Protein AF-W2TKM4-F1 (afdb_monomer_lite)

Structure (mmCIF, N/CA/C/O backbone):
data_AF-W2TKM4-F1
#
_entry.id   AF-W2TKM4-F1
#
loop_
_atom_site.group_PDB
_atom_site.id
_atom_site.type_symbol
_atom_site.label_atom_id
_atom_site.label_alt_id
_atom_site.label_comp_id
_atom_site.label_asym_id
_atom_site.label_entity_id
_atom_site.label_seq_id
_atom_site.pdbx_PDB_ins_code
_atom_site.Cartn_x
_atom_site.Cartn_y
_atom_site.Cartn_z
_atom_site.occupancy
_atom_site.B_iso_or_equiv
_atom_site.auth_seq_id
_atom_site.auth_comp_id
_atom_site.auth_asym_id
_atom_site.auth_atom_id
_atom_site.pdbx_PDB_model_num
ATOM 1 N N . PRO A 1 1 ? -8.536 -45.603 -28.716 1.00 41.88 1 PRO A N 1
ATOM 2 C CA . PRO A 1 1 ? -7.461 -44.827 -28.052 1.00 41.88 1 PRO A CA 1
ATOM 3 C C . PRO A 1 1 ? -7.534 -43.359 -28.506 1.00 41.88 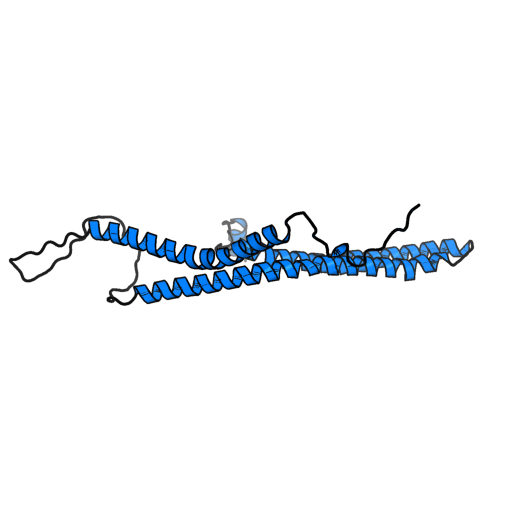1 PRO A C 1
ATOM 5 O O . PRO A 1 1 ? -6.899 -42.979 -29.474 1.00 41.88 1 PRO A O 1
ATOM 8 N N . GLY A 1 2 ? -8.511 -42.582 -28.057 1.00 46.91 2 GLY A N 1
ATOM 9 C CA . GLY A 1 2 ? -8.584 -41.967 -26.733 1.00 46.91 2 GLY A CA 1
ATOM 10 C C . GLY A 1 2 ? -9.014 -40.522 -26.996 1.00 46.91 2 GLY A C 1
ATOM 11 O O . GLY A 1 2 ? -8.168 -39.668 -27.221 1.00 46.91 2 GLY A O 1
ATOM 12 N N . GLN A 1 3 ? -10.324 -40.296 -27.135 1.00 43.94 3 GLN A N 1
ATOM 13 C CA . GLN A 1 3 ? -10.891 -38.961 -27.339 1.00 43.94 3 GLN A CA 1
ATOM 14 C C . GLN A 1 3 ? -10.728 -38.171 -26.040 1.00 43.94 3 GLN A C 1
ATOM 16 O O . GLN A 1 3 ? -11.341 -38.515 -25.031 1.00 43.94 3 GLN A O 1
ATOM 21 N N . TYR A 1 4 ? -9.898 -37.132 -26.063 1.00 55.88 4 TYR A N 1
ATOM 22 C CA . TYR A 1 4 ? -9.921 -36.105 -25.030 1.00 55.88 4 TYR A CA 1
ATOM 23 C C . TYR A 1 4 ? -11.183 -35.275 -25.259 1.00 55.88 4 TYR A C 1
ATOM 25 O O . TYR A 1 4 ? -11.330 -34.633 -26.296 1.00 55.88 4 TYR A O 1
ATOM 33 N N . VAL A 1 5 ? -12.128 -35.369 -24.329 1.00 55.84 5 VAL A N 1
ATOM 34 C CA . VAL A 1 5 ? -13.295 -34.490 -24.284 1.00 55.84 5 VAL A CA 1
ATOM 35 C C . VAL A 1 5 ? -12.850 -33.242 -23.532 1.00 55.84 5 VAL A C 1
ATOM 37 O O . VAL A 1 5 ? -12.622 -33.308 -22.325 1.00 55.84 5 VAL A O 1
ATOM 40 N N . GLU A 1 6 ? -12.678 -32.128 -24.241 1.00 57.06 6 GLU A N 1
ATOM 41 C CA . GLU A 1 6 ? -12.582 -30.809 -23.614 1.00 57.06 6 GLU A CA 1
ATOM 42 C C . GLU A 1 6 ? -13.895 -30.557 -22.861 1.00 57.06 6 GLU A C 1
ATOM 44 O O . GLU A 1 6 ? -14.970 -30.485 -23.453 1.00 57.06 6 GLU A O 1
ATOM 49 N N . GLN A 1 7 ? -13.830 -30.529 -21.530 1.00 57.31 7 GLN A N 1
ATOM 50 C CA . GLN A 1 7 ? -14.944 -30.085 -20.700 1.00 57.31 7 GLN A CA 1
ATOM 51 C C . GLN A 1 7 ? -14.815 -28.571 -20.512 1.00 57.31 7 GLN A C 1
ATOM 53 O O . GLN A 1 7 ? -14.017 -28.121 -19.688 1.00 57.31 7 GLN A O 1
ATOM 58 N N . ASP A 1 8 ? -15.642 -27.805 -21.227 1.00 56.31 8 ASP A N 1
ATOM 59 C CA . ASP A 1 8 ? -15.682 -26.327 -21.261 1.00 56.31 8 ASP A CA 1
ATOM 60 C C . ASP A 1 8 ? -15.929 -25.630 -19.898 1.00 56.31 8 ASP A C 1
ATOM 62 O O . ASP A 1 8 ? -16.017 -24.407 -19.823 1.00 56.31 8 ASP A O 1
ATOM 66 N N . ALA A 1 9 ? -16.036 -26.377 -18.794 1.00 55.44 9 ALA A N 1
ATOM 67 C CA . ALA A 1 9 ? -16.387 -25.857 -17.470 1.00 55.44 9 ALA A CA 1
ATOM 68 C C . ALA A 1 9 ? -15.513 -26.385 -16.312 1.00 55.44 9 ALA A C 1
ATOM 70 O O . ALA A 1 9 ? -15.878 -26.230 -15.146 1.00 55.44 9 ALA A O 1
ATOM 71 N N . CYS A 1 10 ? -14.350 -26.987 -16.589 1.00 49.50 10 CYS A N 1
ATOM 72 C CA . CYS A 1 10 ? -13.494 -27.564 -15.539 1.00 49.50 10 CYS A CA 1
ATOM 73 C C . CYS A 1 10 ? -12.905 -26.517 -14.560 1.00 49.50 10 CYS A C 1
ATOM 75 O O . CYS A 1 10 ? -12.523 -26.861 -13.444 1.00 49.50 10 CYS A O 1
ATOM 77 N N . TYR A 1 11 ? -12.852 -25.230 -14.928 1.00 54.84 11 TYR A N 1
ATOM 78 C CA . TYR A 1 11 ? -12.372 -24.160 -14.036 1.00 54.84 11 TYR A CA 1
ATOM 79 C C . TYR A 1 11 ? -13.435 -23.663 -13.039 1.00 54.84 11 TYR A C 1
ATOM 81 O O . TYR A 1 11 ? -13.106 -22.945 -12.093 1.00 54.84 11 TYR A O 1
ATOM 89 N N . LEU A 1 12 ? -14.705 -24.041 -13.236 1.00 56.12 12 LEU A N 1
ATOM 90 C CA . LEU A 1 12 ? -15.825 -23.692 -12.354 1.00 56.12 12 LEU A CA 1
ATOM 91 C C . LEU A 1 12 ? -16.234 -24.852 -11.431 1.00 56.12 12 LEU A C 1
ATOM 93 O O . LEU A 1 12 ? -17.005 -24.660 -10.490 1.00 56.12 12 LEU A O 1
ATOM 97 N N . SER A 1 13 ? -15.727 -26.061 -11.682 1.00 61.41 13 SER A N 1
ATOM 98 C CA . SER A 1 13 ? -16.020 -27.249 -10.887 1.00 61.41 13 SER A CA 1
ATOM 99 C C . SER A 1 13 ? -15.096 -27.319 -9.674 1.00 61.41 13 SER A C 1
ATOM 101 O O . SER A 1 13 ? -14.049 -27.948 -9.725 1.00 61.41 13 SER A O 1
ATOM 103 N N . GLN A 1 14 ? -15.507 -26.659 -8.593 1.00 62.72 14 GLN A N 1
ATOM 104 C CA . GLN A 1 14 ? -15.127 -26.952 -7.209 1.00 62.72 14 GLN A CA 1
ATOM 105 C C . GLN A 1 14 ? -13.617 -27.118 -6.917 1.00 62.72 14 GLN A C 1
ATOM 107 O O . GLN A 1 14 ? -13.026 -28.173 -7.130 1.00 62.72 14 GLN A O 1
ATOM 112 N N . TRP A 1 15 ? -13.008 -26.096 -6.305 1.00 74.06 15 TRP A N 1
ATOM 113 C CA . TRP A 1 15 ? -11.560 -26.036 -6.035 1.00 74.06 15 TRP A CA 1
ATOM 114 C C . TRP A 1 15 ? -11.072 -27.102 -5.040 1.00 74.06 15 TRP A C 1
ATOM 116 O O . TRP A 1 15 ? -9.918 -27.520 -5.088 1.00 74.06 15 TRP A O 1
ATOM 126 N N . TYR A 1 16 ? -11.941 -27.540 -4.125 1.00 83.31 16 TYR A N 1
ATOM 127 C CA . TYR A 1 16 ? -11.671 -28.617 -3.170 1.00 83.31 16 TYR A CA 1
ATOM 128 C C . TYR A 1 16 ? -12.971 -29.343 -2.771 1.00 83.31 16 TYR A C 1
ATOM 130 O O . TYR A 1 16 ? -14.062 -28.751 -2.803 1.00 83.31 16 TYR A O 1
ATOM 138 N N . PRO A 1 17 ? -12.904 -30.633 -2.378 1.00 82.56 17 PRO A N 1
ATOM 139 C CA . PRO A 1 17 ? -14.092 -31.391 -1.989 1.00 82.56 17 PRO A CA 1
ATOM 140 C C . PRO A 1 17 ? -14.788 -30.738 -0.783 1.00 82.56 17 PRO A C 1
ATOM 142 O O . PRO A 1 17 ? -14.158 -30.460 0.232 1.00 82.56 17 PRO A O 1
ATOM 145 N N . GLY A 1 18 ? -16.095 -30.480 -0.895 1.00 82.69 18 GLY A N 1
ATOM 146 C CA . GLY A 1 18 ? -16.895 -29.831 0.156 1.00 82.69 18 GLY A CA 1
ATOM 147 C C . GLY A 1 18 ? -16.893 -28.289 0.192 1.00 82.69 18 GLY A C 1
ATOM 148 O O . GLY A 1 18 ? -17.431 -27.731 1.146 1.00 82.69 18 GLY A O 1
ATOM 149 N N . GLN A 1 19 ? -16.351 -27.595 -0.822 1.00 86.06 19 GLN A N 1
ATOM 150 C CA . GLN A 1 19 ? -16.297 -26.123 -0.928 1.00 86.06 19 GLN A CA 1
ATOM 151 C C . GLN A 1 19 ? -17.564 -25.388 -0.472 1.00 86.06 19 GLN A C 1
ATOM 153 O O . GLN A 1 19 ? -17.476 -24.518 0.388 1.00 86.06 19 GLN A O 1
ATOM 158 N N . SER A 1 20 ? -18.739 -25.751 -0.996 1.00 84.56 20 SER A N 1
ATOM 159 C CA . SER A 1 20 ? -19.988 -25.042 -0.674 1.00 84.56 20 SER A CA 1
ATOM 160 C C . SER A 1 20 ? -20.323 -25.067 0.826 1.00 84.56 20 SER A C 1
ATOM 162 O O . SER A 1 20 ? -20.816 -24.079 1.369 1.00 84.56 20 SER A O 1
ATOM 164 N N . THR A 1 21 ? -20.004 -26.160 1.528 1.00 88.81 21 THR A N 1
ATOM 165 C CA . THR A 1 21 ? -20.237 -26.274 2.975 1.00 88.81 21 THR A CA 1
ATOM 166 C C . THR A 1 21 ? -19.284 -25.384 3.768 1.00 88.81 21 THR A C 1
ATOM 168 O O . THR A 1 21 ? -19.715 -24.680 4.677 1.00 88.81 21 THR A O 1
ATOM 171 N N . VAL A 1 22 ? -17.995 -25.388 3.423 1.00 89.94 22 VAL A N 1
ATOM 172 C CA . VAL A 1 22 ? -16.973 -24.598 4.129 1.00 89.94 22 VAL A CA 1
ATOM 173 C C . VAL A 1 22 ? -17.139 -23.100 3.860 1.00 89.94 22 VAL A C 1
ATOM 175 O O . VAL A 1 22 ? -17.059 -22.306 4.795 1.00 89.94 22 VAL A O 1
ATOM 178 N N . GLU A 1 23 ? -17.436 -22.713 2.618 1.00 90.12 23 GLU A N 1
ATOM 179 C CA . GLU A 1 23 ? -17.735 -21.327 2.237 1.00 90.12 23 GLU A CA 1
ATOM 180 C C . GLU A 1 23 ? -18.959 -20.796 2.995 1.00 90.12 23 GLU A C 1
ATOM 182 O O . GLU A 1 23 ? -18.896 -19.729 3.606 1.00 90.12 23 GLU A O 1
ATOM 187 N N . GLY A 1 24 ? -20.038 -21.586 3.057 1.00 91.25 24 GLY A N 1
ATOM 188 C CA . GLY A 1 24 ? -21.231 -21.238 3.826 1.00 91.25 24 GLY A CA 1
ATOM 189 C C . GLY A 1 24 ? -20.943 -21.037 5.318 1.00 91.25 24 GLY A C 1
ATOM 190 O O . GLY A 1 24 ? -21.382 -20.045 5.900 1.00 91.25 24 GLY A O 1
ATOM 191 N N . ILE A 1 25 ? -20.160 -21.930 5.938 1.00 94.19 25 ILE A N 1
ATOM 192 C CA . ILE A 1 25 ? -19.760 -21.798 7.350 1.00 94.19 25 ILE A CA 1
ATOM 193 C C . ILE A 1 25 ? -18.938 -20.518 7.571 1.00 94.19 25 ILE A C 1
ATOM 195 O O . ILE A 1 25 ? -19.210 -19.787 8.525 1.00 94.19 25 ILE A O 1
ATOM 199 N N . LEU A 1 26 ? -17.968 -20.212 6.699 1.00 91.62 26 LEU A N 1
ATOM 200 C CA . LEU A 1 26 ? -17.146 -19.001 6.817 1.00 91.62 26 LEU A CA 1
ATOM 201 C C . LEU A 1 26 ? -17.988 -17.722 6.740 1.00 91.62 26 LEU A C 1
ATOM 203 O O . LEU A 1 26 ? -17.784 -16.812 7.543 1.00 91.62 26 LEU A O 1
ATOM 207 N N . VAL A 1 27 ? -18.942 -17.655 5.806 1.00 92.12 27 VAL A N 1
ATOM 208 C CA . VAL A 1 27 ? -19.830 -16.492 5.651 1.00 92.12 27 VAL A CA 1
ATOM 209 C C . VAL A 1 27 ? -20.708 -16.311 6.888 1.00 92.12 27 VAL A C 1
ATOM 211 O O . VAL A 1 27 ? -20.830 -15.195 7.391 1.00 92.12 27 VAL A O 1
ATOM 214 N N . VAL A 1 28 ? -21.270 -17.394 7.432 1.00 94.06 28 VAL A N 1
ATOM 215 C CA . VAL A 1 28 ? -22.079 -17.332 8.660 1.00 94.06 28 VAL A CA 1
ATOM 216 C C . VAL A 1 28 ? -21.250 -16.812 9.835 1.00 94.06 28 VAL A C 1
ATOM 218 O O . VAL A 1 28 ? -21.700 -15.920 10.552 1.00 94.06 28 VAL A O 1
ATOM 221 N N . ILE A 1 29 ? -20.022 -17.310 10.009 1.00 93.88 29 ILE A N 1
ATOM 222 C CA . ILE A 1 29 ? -19.109 -16.821 11.051 1.00 93.88 29 ILE A CA 1
ATOM 223 C C . ILE A 1 29 ? -18.806 -15.331 10.844 1.00 93.88 29 ILE A C 1
ATOM 225 O O . ILE A 1 29 ? -18.906 -14.557 11.793 1.00 93.88 29 ILE A O 1
ATOM 229 N N . ALA A 1 30 ? -18.497 -14.909 9.614 1.00 89.69 30 ALA A N 1
ATOM 230 C CA . ALA A 1 30 ? -18.203 -13.511 9.300 1.00 89.69 30 ALA A CA 1
ATOM 231 C C . ALA A 1 30 ? -19.379 -12.577 9.637 1.00 89.69 30 ALA A C 1
ATOM 233 O O . ALA A 1 30 ? -19.175 -11.526 10.246 1.00 89.69 30 ALA A O 1
ATOM 234 N N . VAL A 1 31 ? -20.613 -12.981 9.317 1.00 90.00 31 VAL A N 1
ATOM 235 C CA . VAL A 1 31 ? -21.825 -12.212 9.643 1.00 90.00 31 VAL A CA 1
ATOM 236 C C . VAL A 1 31 ? -22.064 -12.150 11.152 1.00 90.00 31 VAL A C 1
ATOM 238 O O . VAL A 1 31 ? -22.459 -11.102 11.652 1.00 90.00 31 VAL A O 1
ATOM 241 N N . ILE A 1 32 ? -21.787 -13.227 11.894 1.00 91.56 32 ILE A N 1
ATOM 242 C CA . ILE A 1 32 ? -21.916 -13.265 13.361 1.00 91.56 32 ILE A CA 1
ATOM 243 C C . ILE A 1 32 ? -20.845 -12.401 14.056 1.00 91.56 32 ILE A C 1
ATOM 245 O O . ILE A 1 32 ? -21.112 -11.819 15.108 1.00 91.56 32 ILE A O 1
ATOM 249 N N . CYS A 1 33 ? -19.652 -12.250 13.476 1.00 86.44 33 CYS A N 1
ATOM 250 C CA . CYS A 1 33 ? -18.590 -11.412 14.042 1.00 86.44 33 CYS A CA 1
ATOM 251 C C . CYS A 1 33 ? -18.958 -9.917 14.112 1.00 86.44 33 CYS A C 1
ATOM 253 O O . CYS A 1 33 ? -18.539 -9.235 15.048 1.00 86.44 33 CYS A O 1
ATOM 255 N N . VAL A 1 34 ? -19.768 -9.407 13.174 1.00 87.19 34 VAL A N 1
ATOM 256 C CA . VAL A 1 34 ? -20.196 -7.993 13.133 1.00 87.19 34 VAL A CA 1
ATOM 257 C C . VAL A 1 34 ? -20.977 -7.573 14.394 1.00 87.19 34 VAL A C 1
ATOM 259 O O . VAL A 1 34 ? -20.552 -6.631 15.068 1.00 87.19 34 VAL A O 1
ATOM 262 N N . PRO A 1 35 ? -22.073 -8.252 14.791 1.00 84.94 35 PRO A N 1
ATOM 263 C CA . PRO A 1 35 ? -22.788 -7.917 16.018 1.00 84.94 35 PRO A CA 1
ATOM 264 C C . PRO A 1 35 ? -21.958 -8.184 17.281 1.00 84.94 35 PRO A C 1
ATOM 266 O O . PRO A 1 35 ? -22.077 -7.430 18.244 1.00 84.94 35 PRO A O 1
ATOM 269 N N . ILE A 1 36 ? -21.076 -9.191 17.298 1.00 86.06 36 ILE A N 1
ATOM 270 C CA . ILE A 1 36 ? -20.188 -9.432 18.452 1.00 86.06 36 ILE A CA 1
ATOM 271 C C . ILE A 1 36 ? -19.244 -8.238 18.675 1.00 86.06 36 ILE A C 1
ATOM 273 O O . ILE A 1 36 ? -19.070 -7.796 19.813 1.00 86.06 36 ILE A O 1
ATOM 277 N N . MET A 1 37 ? -18.674 -7.675 17.605 1.00 82.50 37 MET A N 1
ATOM 278 C CA . MET A 1 37 ? -17.819 -6.486 17.682 1.00 82.50 37 MET A CA 1
ATOM 279 C C . MET A 1 37 ? -18.596 -5.232 18.113 1.00 82.50 37 MET A C 1
ATOM 281 O O . MET A 1 37 ? -18.079 -4.432 18.898 1.00 82.50 37 MET A O 1
ATOM 285 N N . LEU A 1 38 ? -19.843 -5.084 17.657 1.00 81.56 38 LEU A N 1
ATOM 286 C CA . LEU A 1 38 ? -20.724 -3.979 18.041 1.00 81.56 38 LEU A CA 1
ATOM 287 C C . LEU A 1 38 ? -21.067 -4.018 19.540 1.00 81.56 38 LEU A C 1
ATOM 289 O O . LEU A 1 38 ? -20.974 -3.006 20.228 1.00 81.56 38 LEU A O 1
ATOM 293 N N . PHE A 1 39 ? -21.437 -5.191 20.064 1.00 76.06 39 PHE A N 1
ATOM 294 C CA . PHE A 1 39 ? -21.932 -5.330 21.436 1.00 76.06 39 PHE A CA 1
ATOM 295 C C . PHE A 1 39 ? -20.846 -5.615 22.488 1.00 76.06 39 PHE A C 1
ATOM 297 O O . PHE A 1 39 ? -21.097 -5.436 23.679 1.00 76.06 39 PHE A O 1
ATOM 304 N N . GLY A 1 40 ? -19.632 -6.013 22.095 1.00 75.75 40 GLY A N 1
ATOM 305 C CA . GLY A 1 40 ? -18.581 -6.429 23.032 1.00 75.75 40 GLY A CA 1
ATOM 306 C C . GLY A 1 40 ? -18.191 -5.365 24.070 1.00 75.75 40 GLY A C 1
ATOM 307 O O . GLY A 1 40 ? -18.267 -5.606 25.276 1.00 75.75 40 GLY A O 1
ATOM 308 N N . LYS A 1 41 ? -17.811 -4.163 23.620 1.00 70.94 41 LYS A N 1
ATOM 309 C CA . LYS A 1 41 ? -17.447 -3.039 24.504 1.00 70.94 41 LYS A CA 1
ATOM 310 C C . LYS A 1 41 ? -18.627 -2.447 25.297 1.00 70.94 41 LYS A C 1
ATOM 312 O O . LYS A 1 41 ? -18.460 -2.274 26.506 1.00 70.94 41 LYS A O 1
ATOM 317 N N . PRO A 1 42 ? -19.811 -2.173 24.710 1.00 70.06 42 PRO A N 1
ATOM 318 C CA . PRO A 1 42 ? -20.932 -1.616 25.471 1.00 70.06 42 PRO A CA 1
ATOM 319 C C . PRO A 1 42 ? -21.453 -2.587 26.542 1.00 70.06 42 PRO A C 1
ATOM 321 O O . PRO A 1 42 ? -21.780 -2.154 27.646 1.00 70.06 42 PRO A O 1
ATOM 324 N N . ILE A 1 43 ? -21.447 -3.904 26.289 1.00 70.25 43 ILE A N 1
ATOM 325 C CA . ILE A 1 43 ? -21.804 -4.904 27.311 1.00 70.25 43 I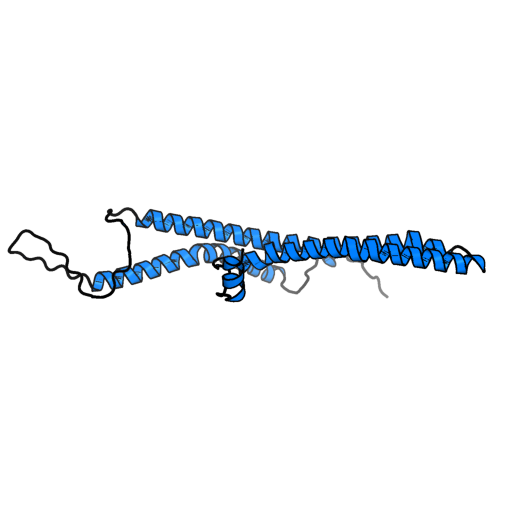LE A CA 1
ATOM 326 C C . ILE A 1 43 ? -20.749 -4.960 28.421 1.00 70.25 43 ILE A C 1
ATOM 328 O O . ILE A 1 43 ? -21.114 -4.987 29.600 1.00 70.25 43 ILE A O 1
ATOM 332 N N . HIS A 1 44 ? -19.455 -4.935 28.078 1.00 72.12 44 HIS A N 1
ATOM 333 C CA . HIS A 1 44 ? -18.382 -4.904 29.076 1.00 72.12 44 HIS A CA 1
ATOM 334 C C . HIS A 1 44 ? -18.505 -3.678 29.994 1.00 72.12 44 HIS A C 1
ATOM 336 O O . HIS A 1 44 ? -18.445 -3.811 31.216 1.00 72.12 44 HIS A O 1
ATOM 342 N N . PHE A 1 45 ? -18.769 -2.500 29.423 1.00 70.12 45 PHE A N 1
ATOM 343 C CA . PHE A 1 45 ? -18.981 -1.266 30.176 1.00 70.12 45 PHE A CA 1
ATOM 344 C C . PHE A 1 45 ? -20.206 -1.345 31.101 1.00 70.12 45 PHE A C 1
ATOM 346 O O . PHE A 1 45 ? -20.101 -1.000 32.278 1.00 70.12 45 PHE A O 1
ATOM 353 N N . ILE A 1 46 ? -21.340 -1.887 30.633 1.00 71.12 46 ILE A N 1
ATOM 354 C CA . ILE A 1 46 ? -22.521 -2.117 31.485 1.00 71.12 46 ILE A CA 1
ATOM 355 C C . ILE A 1 46 ? -22.196 -3.079 32.637 1.00 71.12 46 ILE A C 1
ATOM 357 O O . ILE A 1 46 ? -22.614 -2.846 33.774 1.00 71.12 46 ILE A O 1
ATOM 361 N N . MET A 1 47 ? -21.472 -4.172 32.378 1.00 71.19 47 MET A N 1
ATOM 362 C CA . MET A 1 47 ? -21.106 -5.142 33.418 1.00 71.19 47 MET A CA 1
ATOM 363 C C . MET A 1 47 ? -20.165 -4.529 34.457 1.00 71.19 47 MET A C 1
ATOM 365 O O . MET A 1 47 ? -20.342 -4.757 35.657 1.00 71.19 47 MET A O 1
ATOM 369 N N . GLU A 1 48 ? -19.209 -3.710 34.021 1.00 75.44 48 GLU A N 1
ATOM 370 C CA . GLU A 1 48 ? -18.283 -3.016 34.909 1.00 75.44 48 GLU A CA 1
ATOM 371 C C . GLU A 1 48 ? -18.991 -1.932 35.734 1.00 75.44 48 GLU A C 1
ATOM 373 O O . GLU A 1 48 ? -18.794 -1.861 36.948 1.00 75.44 48 GLU A O 1
ATOM 378 N N . GLN A 1 49 ? -19.899 -1.158 35.128 1.00 68.75 49 GLN A N 1
ATOM 379 C CA . GLN A 1 49 ? -20.738 -0.199 35.850 1.00 68.75 49 GLN A CA 1
ATOM 380 C C . GLN A 1 49 ? -21.651 -0.888 36.866 1.00 68.75 49 GLN A C 1
ATOM 382 O O . GLN A 1 49 ? -21.768 -0.423 37.999 1.00 68.75 49 GLN A O 1
ATOM 387 N N . LYS A 1 50 ? -22.262 -2.025 36.510 1.00 70.62 50 LYS A N 1
ATOM 388 C CA . LYS A 1 50 ? -23.063 -2.824 37.449 1.00 70.62 50 LYS A CA 1
ATOM 389 C C . LYS A 1 50 ? -22.210 -3.341 38.606 1.00 70.62 50 LYS A C 1
ATOM 391 O O . LYS A 1 50 ? -22.667 -3.310 39.746 1.00 70.62 50 LYS A O 1
ATOM 396 N N . LYS A 1 51 ? -20.965 -3.759 38.351 1.00 72.50 51 LYS A N 1
ATOM 397 C CA . LYS A 1 51 ? -20.025 -4.207 39.391 1.00 72.50 51 LYS A CA 1
ATOM 398 C C . LYS A 1 51 ? -19.589 -3.055 40.306 1.00 72.50 51 LYS A C 1
ATOM 400 O O . LYS A 1 51 ? -19.620 -3.222 41.523 1.00 72.50 51 LYS A O 1
ATOM 405 N N . LYS A 1 52 ? -19.277 -1.877 39.748 1.00 68.56 52 LYS A N 1
ATOM 406 C CA . LYS A 1 52 ? -18.946 -0.653 40.504 1.00 68.56 52 LYS A CA 1
ATOM 407 C C . LYS A 1 52 ? -20.132 -0.156 41.336 1.00 68.56 52 LYS A C 1
ATOM 409 O O . LYS A 1 52 ? -19.967 0.099 42.522 1.00 68.56 52 LYS A O 1
ATOM 414 N N . ARG A 1 53 ? -21.348 -0.132 40.776 1.00 65.62 53 ARG A N 1
ATOM 415 C CA . ARG A 1 53 ? -22.585 0.212 41.505 1.00 65.62 53 ARG A CA 1
ATOM 416 C C . ARG A 1 53 ? -22.879 -0.765 42.645 1.00 65.62 53 ARG A C 1
ATOM 418 O O . ARG A 1 53 ? -23.255 -0.330 43.727 1.00 65.62 53 ARG A O 1
ATOM 425 N N . LYS A 1 54 ? -22.668 -2.071 42.441 1.00 64.75 54 LYS A N 1
ATOM 426 C CA . LYS A 1 54 ? -22.868 -3.087 43.491 1.00 64.75 54 LYS A CA 1
ATOM 427 C C . LYS A 1 54 ? -21.829 -2.973 44.616 1.00 64.75 54 LYS A C 1
ATOM 429 O O . LYS A 1 54 ? -22.171 -3.195 45.771 1.00 64.75 54 LYS A O 1
ATOM 434 N N . ALA A 1 55 ? -20.594 -2.581 44.294 1.00 63.81 55 ALA A N 1
ATOM 435 C CA . ALA A 1 55 ? -19.555 -2.283 45.282 1.00 63.81 55 ALA A CA 1
ATOM 436 C C . ALA A 1 55 ? -19.815 -0.960 46.034 1.00 63.81 55 ALA A C 1
ATOM 438 O O . ALA A 1 55 ? -19.596 -0.886 47.239 1.00 63.81 55 ALA A O 1
ATOM 439 N N . MET A 1 56 ? -20.335 0.068 45.356 1.00 58.47 56 MET A N 1
ATOM 440 C CA . MET A 1 56 ? -20.672 1.360 45.968 1.00 58.47 56 MET A CA 1
ATOM 441 C C . MET A 1 56 ? -21.917 1.267 46.866 1.00 58.47 56 MET A C 1
ATOM 443 O O . MET A 1 56 ? -21.921 1.812 47.965 1.00 58.47 56 MET A O 1
ATOM 447 N N . GLY A 1 57 ? -22.931 0.491 46.465 1.00 57.06 57 GLY A N 1
ATOM 448 C CA . GLY A 1 57 ? -24.125 0.224 47.278 1.00 57.06 57 GLY A CA 1
ATOM 449 C C . GLY A 1 57 ? -23.855 -0.584 48.554 1.00 57.06 57 GLY A C 1
ATOM 450 O O . GLY A 1 57 ? -24.651 -0.525 49.482 1.00 57.06 57 GLY A O 1
ATOM 451 N N . SER A 1 58 ? -22.724 -1.293 48.639 1.00 53.69 58 SER A N 1
ATOM 452 C CA . SER A 1 58 ? -22.315 -2.005 49.859 1.00 53.69 58 SER A CA 1
ATOM 453 C C . SER A 1 58 ? -21.650 -1.100 50.908 1.00 53.69 58 SER A C 1
ATOM 455 O O . SER A 1 58 ? -21.544 -1.517 52.057 1.00 53.69 58 SER A O 1
ATOM 457 N N . ASN A 1 59 ? -21.204 0.109 50.539 1.00 47.91 59 ASN A N 1
ATOM 458 C CA . ASN A 1 59 ? -20.548 1.073 51.443 1.00 47.91 59 ASN A CA 1
ATOM 459 C C . ASN A 1 59 ? -21.459 2.252 51.840 1.00 47.91 59 ASN A C 1
ATOM 461 O O . ASN A 1 59 ? -21.032 3.157 52.559 1.00 47.91 59 ASN A O 1
ATOM 465 N N . MET A 1 60 ? -22.711 2.249 51.371 1.00 50.47 60 MET A N 1
ATOM 466 C CA . MET A 1 60 ? -23.724 3.246 51.708 1.00 50.47 60 MET A CA 1
ATOM 467 C C . MET A 1 60 ? -24.623 2.680 52.813 1.00 50.47 60 MET A C 1
ATOM 469 O O . MET A 1 60 ? -25.548 1.918 52.535 1.00 50.47 60 MET A O 1
ATOM 473 N N . SER A 1 61 ? -24.352 3.017 54.075 1.00 47.22 61 SER A N 1
ATOM 474 C CA . SER A 1 61 ? -25.267 2.717 55.179 1.00 47.22 61 SER A CA 1
ATOM 475 C C . SER A 1 61 ? -26.112 3.955 55.482 1.00 47.22 61 SER A C 1
ATOM 477 O O . SER A 1 61 ? -25.618 4.981 55.940 1.00 47.22 61 SER A O 1
ATOM 479 N N . VAL A 1 62 ? -27.415 3.875 55.208 1.00 46.88 62 VAL A N 1
ATOM 480 C CA . VAL A 1 62 ? -28.366 4.928 55.588 1.00 46.88 62 VAL A CA 1
ATOM 481 C C . VAL A 1 62 ? -28.789 4.667 57.027 1.00 46.88 62 VAL A C 1
ATOM 483 O O . VAL A 1 62 ? -29.428 3.653 57.313 1.00 46.88 62 VAL A O 1
ATOM 486 N N . ARG A 1 63 ? -28.419 5.558 57.948 1.00 43.69 63 ARG A N 1
ATOM 487 C CA . ARG A 1 63 ? -28.843 5.476 59.347 1.00 43.69 63 ARG A CA 1
ATOM 488 C C . ARG A 1 63 ? -29.933 6.520 59.585 1.00 43.69 63 ARG A C 1
ATOM 490 O O . ARG A 1 63 ? -29.633 7.689 59.780 1.00 43.69 63 ARG A O 1
ATOM 497 N N . ALA A 1 64 ? -31.196 6.097 59.562 1.00 43.31 64 ALA A N 1
ATOM 498 C CA . ALA A 1 64 ? -32.320 6.972 59.891 1.00 43.31 64 ALA A CA 1
ATOM 499 C C . ALA A 1 64 ? -32.317 7.279 61.399 1.00 43.31 64 ALA A C 1
ATOM 501 O O . ALA A 1 64 ? -32.373 6.363 62.225 1.00 43.31 64 ALA A O 1
ATOM 502 N N . ASN A 1 65 ? -32.220 8.558 61.764 1.00 43.78 65 ASN A N 1
ATOM 503 C CA . ASN A 1 65 ? -32.354 9.009 63.143 1.00 43.78 65 ASN A CA 1
ATOM 504 C C . ASN A 1 65 ? -33.812 9.424 63.384 1.00 43.78 65 ASN A C 1
ATOM 506 O O . ASN A 1 65 ? -34.279 10.389 62.804 1.00 43.78 65 ASN A O 1
ATOM 510 N N . VAL A 1 66 ? -34.548 8.690 64.222 1.00 53.03 66 VAL A N 1
ATOM 511 C CA . VAL A 1 66 ? -36.003 8.886 64.425 1.00 53.03 66 VAL A CA 1
ATOM 512 C C . VAL A 1 66 ? -36.320 10.135 65.276 1.00 53.03 66 VAL A C 1
ATOM 514 O O . VAL A 1 66 ? -37.477 10.509 65.424 1.00 53.03 66 VAL A O 1
ATOM 517 N N . ALA A 1 67 ? -35.303 10.789 65.851 1.00 48.91 67 ALA A N 1
ATOM 518 C CA . ALA A 1 67 ? -35.468 11.909 66.782 1.00 48.91 67 ALA A CA 1
ATOM 519 C C . ALA A 1 67 ? -35.431 13.311 66.135 1.00 48.91 67 ALA A C 1
ATOM 521 O O . ALA A 1 67 ? -35.860 14.269 66.772 1.00 48.91 67 ALA A O 1
ATOM 522 N N . SER A 1 68 ? -34.953 13.430 64.893 1.00 50.41 68 SER A N 1
ATOM 523 C CA . SER A 1 68 ? -34.977 14.658 64.084 1.00 50.41 68 SER A CA 1
ATOM 524 C C . SER A 1 68 ? -35.320 14.274 62.651 1.00 50.41 68 SER A C 1
ATOM 526 O O . SER A 1 68 ? -34.799 13.280 62.158 1.00 50.41 68 SER A O 1
ATOM 528 N N . ASP A 1 69 ? -36.155 15.064 61.981 1.00 45.31 69 ASP A N 1
ATOM 529 C CA . ASP A 1 69 ? -36.587 14.862 60.586 1.00 45.31 69 ASP A CA 1
ATOM 530 C C . ASP A 1 69 ? -35.469 15.163 59.560 1.00 45.31 69 ASP A C 1
ATOM 532 O O . ASP A 1 69 ? -35.707 15.740 58.506 1.00 45.31 69 ASP A O 1
ATOM 536 N N . ASP A 1 70 ? -34.223 14.802 59.878 1.00 43.41 70 ASP A N 1
ATOM 537 C CA . ASP A 1 70 ? -33.048 15.011 59.036 1.00 43.41 70 ASP A CA 1
ATOM 538 C C . ASP A 1 70 ? -32.444 13.657 58.648 1.00 43.41 70 ASP A C 1
ATOM 540 O O . ASP A 1 70 ? -32.003 12.857 59.479 1.00 43.41 70 ASP A O 1
ATOM 544 N N . SER A 1 71 ? -32.439 13.392 57.342 1.00 43.34 71 SER A N 1
ATOM 545 C CA . SER A 1 71 ? -31.872 12.182 56.745 1.00 43.34 71 SER A CA 1
ATOM 546 C C . SER A 1 71 ? -30.412 12.432 56.357 1.00 43.34 71 SER A C 1
ATOM 548 O O . SER A 1 71 ? -30.152 13.058 55.333 1.00 43.34 71 SER A O 1
ATOM 550 N N . GLU A 1 72 ? -29.447 11.939 57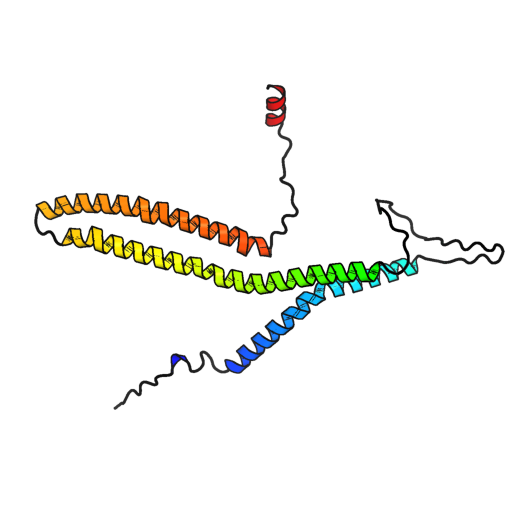.136 1.00 44.50 72 GLU A N 1
ATOM 551 C CA . GLU A 1 72 ? -28.018 12.067 56.810 1.00 44.50 72 GLU A CA 1
ATOM 552 C C . GLU A 1 72 ? -27.479 10.782 56.154 1.00 44.50 72 GLU A C 1
ATOM 554 O O . GLU A 1 72 ? -27.596 9.678 56.695 1.00 44.50 72 GLU A O 1
ATOM 559 N N . ILE A 1 73 ? -26.888 10.916 54.963 1.00 49.94 73 ILE A N 1
ATOM 560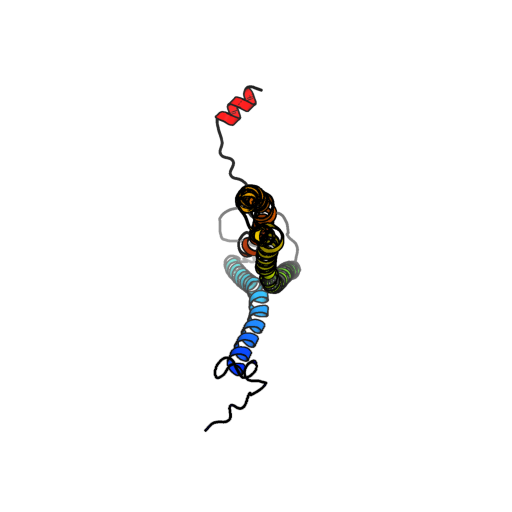 C CA . ILE A 1 73 ? -26.267 9.813 54.216 1.00 49.94 73 ILE A CA 1
ATOM 561 C C . ILE A 1 73 ? -24.766 9.812 54.521 1.00 49.94 73 ILE A C 1
ATOM 563 O O . ILE A 1 73 ? -24.050 10.722 54.110 1.00 49.94 73 ILE A O 1
ATOM 567 N N . ILE A 1 74 ? -24.275 8.775 55.205 1.00 47.66 74 ILE A N 1
ATOM 568 C CA . ILE A 1 74 ? -22.857 8.637 55.566 1.00 47.66 74 ILE A CA 1
ATOM 569 C C . ILE A 1 74 ? -22.216 7.568 54.667 1.00 47.66 74 ILE A C 1
ATOM 571 O O . ILE A 1 74 ? -22.595 6.397 54.706 1.00 47.66 74 ILE A O 1
ATOM 575 N N . ILE A 1 75 ? -21.233 7.963 53.852 1.00 47.41 75 ILE A N 1
ATOM 576 C CA . ILE A 1 75 ? -20.435 7.049 53.016 1.00 47.41 75 ILE A CA 1
ATOM 577 C C . ILE A 1 75 ? -19.202 6.630 53.817 1.00 47.41 75 ILE A C 1
ATOM 579 O O . ILE A 1 75 ? -18.315 7.444 54.072 1.00 47.41 75 ILE A O 1
ATOM 583 N N . ASN A 1 76 ? -19.134 5.361 54.218 1.00 46.44 76 ASN A 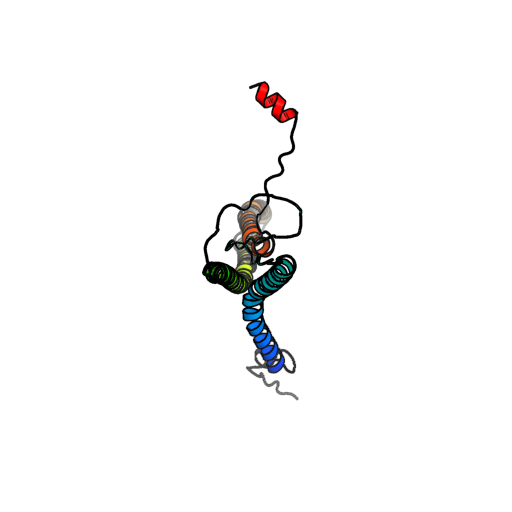N 1
ATOM 584 C CA . ASN A 1 76 ? -18.050 4.872 55.064 1.00 46.44 76 ASN A CA 1
ATOM 585 C C . ASN A 1 76 ? -16.949 4.234 54.200 1.00 46.44 76 ASN A C 1
ATOM 587 O O . ASN A 1 76 ? -17.047 3.074 53.808 1.00 46.44 76 ASN A O 1
ATOM 591 N N . GLY A 1 77 ? -15.898 4.996 53.887 1.00 38.28 77 GLY A N 1
ATOM 592 C CA . GLY A 1 77 ? -14.728 4.482 53.170 1.00 38.28 77 GLY A CA 1
ATOM 593 C C . GLY A 1 77 ? -13.813 5.590 52.657 1.00 38.28 77 GLY A C 1
ATOM 594 O O . GLY A 1 77 ? -14.037 6.140 51.584 1.00 38.28 77 GLY A O 1
ATOM 595 N N . GLY A 1 78 ? -12.778 5.930 53.425 1.00 40.09 78 GLY A N 1
ATOM 596 C CA . GLY A 1 78 ? -11.757 6.882 52.997 1.00 40.09 78 GLY A CA 1
ATOM 597 C C . GLY A 1 78 ? -10.874 6.312 51.885 1.00 40.09 78 GLY A C 1
ATOM 598 O O . GLY A 1 78 ? -10.332 5.222 52.035 1.00 40.09 78 GLY A O 1
ATOM 599 N N . SER A 1 79 ? -10.734 7.054 50.781 1.00 31.72 79 SER A N 1
ATOM 600 C CA . SER A 1 79 ? -9.449 7.595 50.307 1.00 31.72 79 SER A CA 1
ATOM 601 C C . SER A 1 79 ? -9.552 8.199 48.899 1.00 31.72 79 SER A C 1
ATOM 603 O O . SER A 1 79 ? -10.003 7.550 47.964 1.00 31.72 79 SER A O 1
ATOM 605 N N . LYS A 1 80 ? -8.986 9.412 48.795 1.00 29.75 80 LYS A N 1
ATOM 606 C CA . LYS A 1 80 ? -8.603 10.201 47.607 1.00 29.75 80 LYS A CA 1
ATOM 607 C C . LYS A 1 80 ? -9.712 10.935 46.838 1.00 29.75 80 LYS A C 1
ATOM 609 O O . LYS A 1 80 ? -10.363 10.403 45.950 1.00 29.75 80 LYS A O 1
ATOM 614 N N . LYS A 1 81 ? -9.812 12.231 47.163 1.00 35.72 81 LYS A N 1
ATOM 615 C CA . LYS A 1 81 ? -10.198 13.305 46.244 1.00 35.72 81 LYS A CA 1
ATOM 616 C C . LYS A 1 81 ? -9.106 13.449 45.181 1.00 35.72 81 LYS A C 1
ATOM 618 O O . LYS A 1 81 ? -8.027 13.911 45.531 1.00 35.72 81 LYS A O 1
ATOM 623 N N . GLU A 1 82 ? -9.410 13.113 43.938 1.00 28.66 82 GLU A N 1
ATOM 624 C CA . GLU A 1 82 ? -8.881 13.803 42.759 1.00 28.66 82 GLU A CA 1
ATOM 625 C C . GLU A 1 82 ? -10.084 14.049 41.836 1.00 28.66 82 GLU A C 1
ATOM 627 O O . GLU A 1 82 ? -10.755 13.116 41.405 1.00 28.66 82 GLU A O 1
ATOM 632 N N . GLU A 1 83 ? -10.426 15.334 41.744 1.00 31.31 83 GLU A N 1
ATOM 633 C CA . GLU A 1 83 ? -11.194 16.042 40.711 1.00 31.31 83 GLU A CA 1
ATOM 634 C C . GLU A 1 83 ? -12.266 15.244 39.947 1.00 31.31 83 GLU A C 1
ATOM 636 O O . GLU A 1 83 ? -12.031 14.672 38.888 1.00 31.31 83 GLU A O 1
ATOM 641 N N . ALA A 1 84 ? -13.496 15.298 40.464 1.00 28.89 84 ALA A N 1
ATOM 642 C CA . ALA A 1 84 ? -14.705 15.105 39.672 1.00 28.89 84 ALA A CA 1
ATOM 643 C C . ALA A 1 84 ? -15.466 16.434 39.665 1.00 28.89 84 ALA A C 1
ATOM 645 O O . ALA A 1 84 ? -16.125 16.800 40.643 1.00 28.89 84 ALA A O 1
ATOM 646 N N . GLU A 1 85 ? -15.304 17.181 38.576 1.00 26.78 85 GLU A N 1
ATOM 647 C CA . GLU A 1 85 ? -16.189 18.282 38.230 1.00 26.78 85 GLU A CA 1
ATOM 648 C C . GLU A 1 85 ? -17.629 17.770 38.099 1.00 26.78 85 GLU A C 1
ATOM 650 O O . GLU A 1 85 ? -17.881 16.685 37.583 1.00 26.78 85 GLU A O 1
ATOM 655 N N . HIS A 1 86 ? -18.548 18.579 38.624 1.00 30.47 86 HIS A N 1
ATOM 656 C CA . HIS A 1 86 ? -19.962 18.689 38.272 1.00 30.47 86 HIS A CA 1
ATOM 657 C C . HIS A 1 86 ? -20.655 17.461 37.655 1.00 30.47 86 HIS A C 1
ATOM 659 O O . HIS A 1 86 ? -20.575 17.221 36.456 1.00 30.47 86 HIS A O 1
ATOM 665 N N . SER A 1 87 ? -21.537 16.832 38.437 1.00 28.62 87 SER A N 1
ATOM 666 C CA . SER A 1 87 ? -22.987 16.969 38.203 1.00 28.62 87 SER A CA 1
ATOM 667 C C . SER A 1 87 ? -23.789 16.210 39.256 1.00 28.62 87 SER A C 1
ATOM 669 O O . SER A 1 87 ? -23.992 15.000 39.194 1.00 28.62 87 SER A O 1
ATOM 671 N N . ALA A 1 88 ? -24.287 16.964 40.235 1.00 34.56 88 ALA A N 1
ATOM 672 C CA . ALA A 1 88 ? -25.488 16.598 40.963 1.00 34.56 88 ALA A CA 1
ATOM 673 C C . ALA A 1 88 ? -26.687 16.922 40.056 1.00 34.56 88 ALA A C 1
ATOM 675 O O . ALA A 1 88 ? -27.084 18.077 39.935 1.00 34.56 88 ALA A O 1
ATOM 676 N N . GLY A 1 89 ? -27.225 15.905 39.385 1.00 28.77 89 GLY A N 1
ATOM 677 C CA . GLY A 1 89 ? -28.380 16.008 38.495 1.00 28.77 89 GLY A CA 1
ATOM 678 C C . GLY A 1 89 ? -29.067 14.650 38.386 1.00 28.77 89 GLY A C 1
ATOM 679 O O . GLY A 1 89 ? -28.416 13.632 38.179 1.00 28.77 89 GLY A O 1
ATOM 680 N N . GLY A 1 90 ? -30.373 14.611 38.638 1.00 29.62 90 GLY A N 1
ATOM 681 C CA . GLY A 1 90 ? -31.134 13.380 38.820 1.00 29.62 90 GLY A CA 1
ATOM 682 C C . GLY A 1 90 ? -31.264 12.507 37.570 1.00 29.62 90 GLY A C 1
ATOM 683 O O . GLY A 1 90 ? -31.447 12.997 36.466 1.00 29.62 90 GLY A O 1
ATOM 684 N N . GLY A 1 91 ? -31.258 11.192 37.796 1.00 36.53 91 GLY A N 1
ATOM 685 C CA . GLY A 1 91 ? -32.141 10.199 37.167 1.00 36.53 91 GLY A CA 1
ATOM 686 C C . GLY A 1 91 ? -32.118 9.951 35.653 1.00 36.53 91 GLY A C 1
ATOM 687 O O . GLY A 1 91 ? -32.681 8.939 35.253 1.00 36.53 91 GLY A O 1
ATOM 688 N N . HIS A 1 92 ? -31.489 10.788 34.827 1.00 38.47 92 HIS A N 1
ATOM 689 C CA . HIS A 1 92 ? -31.683 10.769 33.368 1.00 38.47 92 HIS A CA 1
ATOM 690 C C . HIS A 1 92 ? -30.385 10.772 32.537 1.00 38.47 92 HIS A C 1
ATOM 692 O O . HIS A 1 92 ? -30.445 10.832 31.317 1.00 38.47 92 HIS A O 1
ATOM 698 N N . ASP A 1 93 ? -29.221 10.662 33.184 1.00 49.00 93 ASP A N 1
ATOM 699 C CA . ASP A 1 93 ? -27.898 10.832 32.549 1.00 49.00 93 ASP A CA 1
ATOM 700 C C . ASP A 1 93 ? -27.257 9.504 32.076 1.00 49.00 93 ASP A C 1
ATOM 702 O O . ASP A 1 93 ? -26.300 9.462 31.307 1.00 49.00 93 ASP A O 1
ATOM 706 N N . HIS A 1 94 ? -27.797 8.365 32.527 1.00 51.78 94 HIS A N 1
ATOM 707 C CA . HIS A 1 94 ? -27.235 7.046 32.207 1.00 51.78 94 HIS A CA 1
ATOM 708 C C . HIS A 1 94 ? -27.593 6.537 30.808 1.00 51.78 94 HIS A C 1
ATOM 710 O O . HIS A 1 94 ? -26.805 5.790 30.223 1.00 51.78 94 HIS A O 1
ATOM 716 N N . ASP A 1 95 ? -28.754 6.930 30.283 1.00 55.94 95 ASP A N 1
ATOM 717 C CA . ASP A 1 95 ? -29.192 6.517 28.950 1.00 55.94 95 ASP A CA 1
ATOM 718 C C . ASP A 1 95 ? -28.475 7.324 27.855 1.00 55.94 95 ASP A C 1
ATOM 720 O O . ASP A 1 95 ? -28.140 6.759 26.813 1.00 55.94 95 ASP A O 1
ATOM 724 N N . GLU A 1 96 ? -28.136 8.595 28.113 1.00 58.31 96 GLU A N 1
ATOM 725 C CA . GLU A 1 96 ? -27.358 9.428 27.182 1.00 58.31 96 GLU A CA 1
ATOM 726 C C . GLU A 1 96 ? -25.905 8.942 27.067 1.00 58.31 96 GLU A C 1
ATOM 728 O O . GLU A 1 96 ? -25.412 8.735 25.958 1.00 58.31 96 GLU A O 1
ATOM 733 N N . ALA A 1 97 ? -25.250 8.623 28.191 1.00 70.62 97 ALA A N 1
ATOM 734 C CA . ALA A 1 97 ? -23.893 8.069 28.190 1.00 70.62 97 ALA A CA 1
ATOM 735 C C . ALA A 1 97 ? -23.811 6.673 27.539 1.00 70.62 97 ALA A C 1
ATOM 737 O O . ALA A 1 97 ? -22.817 6.333 26.895 1.00 70.62 97 ALA A O 1
ATOM 738 N N . PHE A 1 98 ? -24.845 5.837 27.695 1.00 73.81 98 PHE A N 1
ATOM 739 C CA . PHE A 1 98 ? -24.905 4.543 27.011 1.00 73.81 98 PHE A CA 1
ATOM 740 C C . PHE A 1 98 ? -25.154 4.706 25.507 1.00 73.81 98 PHE A C 1
ATOM 742 O O . PHE A 1 98 ? -24.520 4.014 24.705 1.00 73.81 98 PHE A O 1
ATOM 749 N N . GLY A 1 99 ? -26.042 5.631 25.133 1.00 80.44 99 GLY A N 1
ATOM 750 C CA . GLY A 1 99 ? -26.306 5.993 23.745 1.00 80.44 99 GLY A CA 1
ATOM 751 C C . GLY A 1 99 ? -25.045 6.468 23.029 1.00 80.44 99 GLY A C 1
ATOM 752 O O . GLY A 1 99 ? -24.743 5.962 21.952 1.00 80.44 99 GLY A O 1
ATOM 753 N N . ASP A 1 100 ? -24.261 7.347 23.654 1.00 82.31 100 ASP A N 1
ATOM 754 C CA . ASP A 1 100 ? -23.023 7.877 23.072 1.00 82.31 100 ASP A CA 1
ATOM 755 C C . ASP A 1 100 ? -21.952 6.786 22.880 1.00 82.31 100 ASP A C 1
ATOM 757 O O . ASP A 1 100 ? -21.377 6.639 21.799 1.00 82.31 100 ASP A O 1
ATOM 761 N N . VAL A 1 101 ? -21.771 5.898 23.869 1.00 81.38 101 VAL A N 1
ATOM 762 C CA . VAL A 1 101 ? -20.880 4.726 23.740 1.00 81.38 101 VAL A CA 1
ATOM 763 C C . VAL A 1 101 ? -21.352 3.783 22.629 1.00 81.38 101 VAL A C 1
ATOM 765 O O . VAL A 1 101 ? -20.529 3.246 21.883 1.00 81.38 101 VAL A O 1
ATOM 768 N N . MET A 1 102 ? -22.664 3.569 22.499 1.00 82.12 102 MET A N 1
ATOM 769 C CA . MET A 1 102 ? -23.228 2.713 21.456 1.00 82.12 102 MET A CA 1
ATOM 770 C C . MET A 1 102 ? -23.058 3.330 20.063 1.00 82.12 102 MET A C 1
ATOM 772 O O . MET A 1 102 ? -22.691 2.611 19.134 1.00 82.12 102 MET A O 1
ATOM 776 N N . VAL A 1 103 ? -23.265 4.641 19.914 1.00 87.06 103 VAL A N 1
ATOM 777 C CA . VAL A 1 103 ? -23.063 5.366 18.650 1.00 87.06 103 VAL A CA 1
ATOM 778 C C . VAL A 1 103 ? -21.587 5.357 18.258 1.00 87.06 103 VAL A C 1
ATOM 780 O O . VAL A 1 103 ? -21.263 4.965 17.136 1.00 87.06 103 VAL A O 1
ATOM 783 N N . HIS A 1 104 ? -20.678 5.693 19.176 1.00 85.56 104 HIS A N 1
ATOM 784 C CA . HIS A 1 104 ? -19.239 5.676 18.911 1.00 85.56 104 HIS A CA 1
ATOM 785 C C . HIS A 1 104 ? -18.747 4.272 18.518 1.00 85.56 104 HIS A C 1
ATOM 787 O O . HIS A 1 104 ? -18.012 4.105 17.542 1.00 85.56 104 HIS A O 1
ATOM 793 N N . GLN A 1 105 ? -19.209 3.232 19.221 1.00 85.06 105 GLN A N 1
ATOM 794 C CA . GLN A 1 105 ? -18.861 1.848 18.897 1.00 85.06 105 GLN A CA 1
ATOM 795 C C . GLN A 1 105 ? -19.472 1.382 17.567 1.00 85.06 105 GLN A C 1
ATOM 797 O O . GLN A 1 105 ? -18.839 0.608 16.840 1.00 85.06 105 GLN A O 1
ATOM 802 N N . ALA A 1 106 ? -20.679 1.841 17.225 1.00 87.12 106 ALA A N 1
ATOM 803 C CA . ALA A 1 106 ? -21.299 1.556 15.936 1.00 87.12 106 ALA A CA 1
ATOM 804 C C . ALA A 1 106 ? -20.490 2.157 14.782 1.00 87.12 106 ALA A C 1
ATOM 806 O O . ALA A 1 106 ? -20.196 1.444 13.823 1.00 87.12 106 ALA A O 1
ATOM 807 N N . ILE A 1 107 ? -20.054 3.415 14.913 1.00 90.50 107 ILE A N 1
ATOM 808 C CA . ILE A 1 107 ? -19.185 4.076 13.928 1.00 90.50 107 ILE A CA 1
ATOM 809 C C . ILE A 1 107 ? -17.880 3.292 13.768 1.00 90.50 107 ILE A C 1
ATOM 811 O O . ILE A 1 107 ? -17.548 2.903 12.653 1.00 90.50 107 ILE A O 1
ATOM 815 N N . HIS A 1 108 ? -17.205 2.957 14.871 1.00 85.50 108 HIS A N 1
ATOM 816 C CA . HIS A 1 108 ? -15.957 2.188 14.839 1.00 85.50 108 HIS A CA 1
ATOM 817 C C . HIS A 1 108 ? -16.130 0.803 14.188 1.00 85.50 108 HIS A C 1
ATOM 819 O O . HIS A 1 108 ? -15.252 0.328 13.471 1.00 85.50 108 HIS A O 1
ATOM 825 N N . THR A 1 109 ? -17.269 0.138 14.403 1.00 87.19 109 THR A N 1
ATOM 826 C CA . THR A 1 109 ? -17.557 -1.165 13.778 1.00 87.19 109 THR A CA 1
ATOM 827 C C . THR A 1 109 ? -17.777 -1.028 12.269 1.00 87.19 109 THR A C 1
ATOM 829 O O . THR A 1 109 ? -17.237 -1.821 11.499 1.00 87.19 109 THR A O 1
ATOM 832 N N . ILE A 1 110 ? -18.532 -0.014 11.829 1.00 88.69 110 ILE A N 1
ATOM 833 C CA . ILE A 1 110 ? -18.777 0.255 10.403 1.00 88.69 110 ILE A CA 1
ATOM 834 C C . ILE A 1 110 ? -17.476 0.648 9.699 1.00 88.69 110 ILE A C 1
ATOM 836 O O . ILE A 1 110 ? -17.159 0.097 8.644 1.00 88.69 110 ILE A O 1
ATOM 840 N N . GLU A 1 111 ? -16.706 1.556 10.295 1.00 89.25 111 GLU A N 1
ATOM 841 C CA . GLU A 1 111 ? -15.406 1.986 9.785 1.00 89.25 111 GLU A CA 1
ATOM 842 C C . GLU A 1 111 ? -14.435 0.810 9.680 1.00 89.25 111 GLU A C 1
ATOM 844 O O . GLU A 1 111 ? -13.764 0.667 8.662 1.00 89.25 111 GLU A O 1
ATOM 849 N N . TYR A 1 112 ? -14.419 -0.089 10.668 1.00 86.19 112 TYR A N 1
ATOM 850 C CA . TYR A 1 112 ? -13.584 -1.284 10.619 1.00 86.19 112 TYR A CA 1
ATOM 851 C C . TYR A 1 112 ? -13.981 -2.231 9.482 1.00 86.19 112 TYR A C 1
ATOM 853 O O . TYR A 1 112 ? -13.120 -2.636 8.707 1.00 86.19 112 TYR A O 1
ATOM 861 N N . VAL A 1 113 ? -15.267 -2.573 9.335 1.00 87.88 113 VAL A N 1
ATOM 862 C CA . VAL A 1 113 ? -15.718 -3.504 8.281 1.00 87.88 113 VAL A CA 1
ATOM 863 C C . VAL A 1 113 ? -15.476 -2.917 6.887 1.00 87.88 113 VAL A C 1
ATOM 865 O O . VAL A 1 113 ? -14.931 -3.599 6.016 1.00 87.88 113 VAL A O 1
ATOM 868 N N . LEU A 1 114 ? -15.826 -1.644 6.675 1.00 87.25 114 LEU A N 1
ATOM 869 C CA . LEU A 1 114 ? -15.573 -0.954 5.407 1.00 87.25 114 LEU A CA 1
ATOM 870 C C . LEU A 1 114 ? -14.072 -0.762 5.159 1.00 87.25 114 LEU A C 1
ATOM 872 O O . LEU A 1 114 ? -13.608 -0.926 4.031 1.00 87.25 114 LEU A O 1
ATOM 876 N N . GLY A 1 115 ? -13.305 -0.481 6.211 1.00 86.06 115 GLY A N 1
ATOM 877 C CA . GLY A 1 115 ? -11.852 -0.378 6.189 1.00 86.06 115 GLY A CA 1
ATOM 878 C C . GLY A 1 115 ? -11.187 -1.699 5.815 1.00 86.06 115 GLY A C 1
ATOM 879 O O . GLY A 1 115 ? -10.304 -1.703 4.968 1.00 86.06 115 GLY A O 1
ATOM 880 N N . CYS A 1 116 ? -11.642 -2.837 6.346 1.00 86.75 116 CYS A N 1
ATOM 881 C CA . CYS A 1 116 ? -11.136 -4.163 5.983 1.00 86.75 116 CYS A CA 1
ATOM 882 C C . CYS A 1 116 ? -11.260 -4.424 4.478 1.00 86.75 116 CYS A C 1
ATOM 884 O O . CYS A 1 116 ? -10.267 -4.761 3.838 1.00 86.75 116 CYS A O 1
ATOM 886 N N . VAL A 1 117 ? -12.448 -4.213 3.902 1.00 89.38 117 VAL A N 1
ATOM 887 C CA . VAL A 1 117 ? -12.679 -4.417 2.461 1.00 89.38 117 VAL A CA 1
ATOM 888 C C . VAL A 1 117 ? -11.886 -3.408 1.627 1.00 89.38 117 VAL A C 1
ATOM 890 O O . VAL A 1 117 ? -11.226 -3.782 0.657 1.00 89.38 117 VAL A O 1
ATOM 893 N N . SER A 1 118 ? -11.913 -2.133 2.022 1.00 88.56 118 SER A N 1
ATOM 894 C CA . SER A 1 118 ? -11.227 -1.043 1.321 1.00 88.56 118 SER A CA 1
ATOM 895 C C . SER A 1 118 ? -9.711 -1.225 1.313 1.00 88.56 118 SER A C 1
ATOM 897 O O . SER A 1 118 ? -9.072 -1.092 0.270 1.00 88.56 118 SER A O 1
ATOM 899 N N . HIS A 1 119 ? -9.122 -1.598 2.449 1.00 86.69 119 HIS A N 1
ATOM 900 C CA . HIS A 1 119 ? -7.695 -1.862 2.553 1.00 86.69 119 HIS A CA 1
ATOM 901 C C . HIS A 1 119 ? -7.300 -3.055 1.684 1.00 86.69 119 HIS A C 1
ATOM 903 O O . HIS A 1 119 ? -6.356 -2.926 0.912 1.00 86.69 119 HIS A O 1
ATOM 909 N N . THR A 1 120 ? -8.055 -4.163 1.708 1.00 89.69 120 THR A N 1
ATOM 910 C CA . THR A 1 120 ? -7.810 -5.307 0.813 1.00 89.69 120 THR A CA 1
ATOM 911 C C . THR A 1 120 ? -7.846 -4.902 -0.662 1.00 89.69 120 THR A C 1
ATOM 913 O O . THR A 1 120 ? -6.936 -5.256 -1.408 1.00 89.69 120 THR A O 1
ATOM 916 N N . ALA A 1 121 ? -8.843 -4.122 -1.087 1.00 87.44 121 ALA A N 1
ATOM 917 C CA . ALA A 1 121 ? -8.940 -3.649 -2.468 1.00 87.44 121 ALA A CA 1
ATOM 918 C C . ALA A 1 121 ? -7.804 -2.679 -2.841 1.00 87.44 121 ALA A C 1
ATOM 920 O O . ALA A 1 121 ? -7.278 -2.732 -3.950 1.00 87.44 121 ALA A O 1
ATOM 921 N N . SER A 1 122 ? -7.384 -1.814 -1.914 1.00 85.44 122 SER A N 1
ATOM 922 C CA . SER A 1 122 ? -6.322 -0.826 -2.135 1.00 85.44 122 SER A CA 1
ATOM 923 C C . SER A 1 122 ? -4.957 -1.471 -2.433 1.00 85.44 122 SER A C 1
ATOM 925 O O . SER A 1 122 ? -4.171 -0.889 -3.185 1.00 85.44 122 SER A O 1
ATOM 927 N N . TYR A 1 123 ? -4.698 -2.705 -1.970 1.00 87.19 123 TYR A N 1
ATOM 928 C CA . TYR A 1 123 ? -3.484 -3.461 -2.324 1.00 87.19 123 TYR A CA 1
ATOM 929 C C . TYR A 1 123 ? -3.390 -3.833 -3.813 1.00 87.19 123 TYR A C 1
ATOM 931 O O . TYR A 1 123 ? -2.276 -4.020 -4.307 1.00 87.19 123 TYR A O 1
ATOM 939 N N . LEU A 1 124 ? -4.498 -3.848 -4.573 1.00 89.06 124 LEU A N 1
ATOM 940 C CA . LEU A 1 124 ? -4.450 -4.016 -6.038 1.00 89.06 124 LEU A CA 1
ATOM 941 C C . LEU A 1 124 ? -3.618 -2.928 -6.726 1.00 89.06 124 LEU A C 1
ATOM 943 O O . LEU A 1 124 ? -3.107 -3.148 -7.821 1.00 89.06 124 LEU A O 1
ATOM 947 N N . ARG A 1 125 ? -3.427 -1.776 -6.074 1.00 88.62 125 ARG A N 1
ATOM 948 C CA . ARG A 1 125 ? -2.540 -0.713 -6.551 1.00 88.62 125 ARG A CA 1
ATOM 949 C C . ARG A 1 125 ? -1.105 -1.200 -6.740 1.00 88.62 125 ARG A C 1
ATOM 951 O O . ARG A 1 125 ? -0.465 -0.801 -7.704 1.00 88.62 125 ARG A O 1
ATOM 958 N N . LEU A 1 126 ? -0.612 -2.062 -5.848 1.00 86.69 126 LEU A N 1
ATOM 959 C CA . LEU A 1 126 ? 0.741 -2.614 -5.952 1.00 86.69 126 LEU A CA 1
ATOM 960 C C . LEU A 1 126 ? 0.866 -3.536 -7.164 1.00 86.69 126 LEU A C 1
ATOM 962 O O . LEU A 1 126 ? 1.862 -3.482 -7.878 1.00 86.69 126 LEU A O 1
ATOM 966 N N . TRP A 1 127 ? -0.168 -4.339 -7.421 1.00 92.38 127 TRP A N 1
ATOM 967 C CA . TRP A 1 127 ? -0.215 -5.191 -8.603 1.00 92.38 127 TRP A CA 1
ATOM 968 C C . TRP A 1 127 ? -0.260 -4.365 -9.894 1.00 92.38 127 TRP A C 1
ATOM 970 O O . TRP A 1 127 ? 0.552 -4.593 -10.785 1.00 92.38 127 TRP A O 1
ATOM 980 N N . ALA A 1 128 ? -1.136 -3.359 -9.972 1.00 91.06 128 ALA A N 1
ATOM 981 C CA . ALA A 1 128 ? -1.251 -2.491 -11.145 1.00 91.06 128 ALA A CA 1
ATOM 982 C C . ALA A 1 128 ? 0.046 -1.721 -11.436 1.00 91.06 128 ALA A C 1
ATOM 984 O O . ALA A 1 128 ? 0.473 -1.628 -12.582 1.00 91.06 128 ALA A O 1
ATOM 985 N N . LEU A 1 129 ? 0.698 -1.208 -10.393 1.00 90.44 129 LEU A N 1
ATOM 986 C CA . LEU A 1 129 ? 1.983 -0.529 -10.510 1.00 90.44 129 LEU A CA 1
ATOM 987 C C . LEU A 1 129 ? 3.097 -1.486 -10.962 1.00 90.44 129 LEU A C 1
ATOM 989 O O . LEU A 1 129 ? 3.909 -1.121 -11.805 1.00 90.44 129 LEU A O 1
ATOM 993 N N . SER A 1 130 ? 3.111 -2.722 -10.451 1.00 91.00 130 SER A N 1
ATOM 994 C CA . SER A 1 130 ? 4.051 -3.751 -10.910 1.00 91.00 130 SER A CA 1
ATOM 995 C C . SER A 1 130 ? 3.831 -4.114 -12.379 1.00 91.00 130 SER A C 1
ATOM 997 O O . SER A 1 130 ? 4.809 -4.334 -13.089 1.00 91.00 130 SER A O 1
ATOM 999 N N . LEU A 1 131 ? 2.574 -4.181 -12.832 1.00 93.75 131 LEU A N 1
ATOM 1000 C CA . LEU A 1 131 ? 2.234 -4.435 -14.232 1.00 93.75 131 LEU A CA 1
ATOM 1001 C C . LEU A 1 131 ? 2.711 -3.273 -15.108 1.00 93.75 131 LEU A C 1
ATOM 1003 O O . LEU A 1 131 ? 3.437 -3.497 -16.067 1.00 93.75 131 LEU A O 1
ATOM 1007 N N . ALA A 1 132 ? 2.384 -2.032 -14.743 1.00 93.62 132 ALA A N 1
ATOM 1008 C CA . ALA A 1 132 ? 2.812 -0.851 -15.491 1.00 93.62 132 ALA A CA 1
ATOM 1009 C C . ALA A 1 132 ? 4.343 -0.747 -15.596 1.00 93.62 132 ALA A C 1
ATOM 1011 O O . ALA A 1 132 ? 4.862 -0.433 -16.663 1.00 93.62 132 ALA A O 1
ATOM 1012 N N . HIS A 1 133 ? 5.070 -1.057 -14.517 1.00 91.94 133 HIS A N 1
ATOM 1013 C CA . HIS A 1 133 ? 6.531 -1.071 -14.532 1.00 91.94 133 HIS A CA 1
ATOM 1014 C C . HIS A 1 133 ? 7.097 -2.127 -15.495 1.00 91.94 133 HIS A C 1
ATOM 1016 O O . HIS A 1 133 ? 8.050 -1.843 -16.221 1.00 91.94 133 HIS A O 1
ATOM 1022 N N . ALA A 1 134 ? 6.504 -3.325 -15.526 1.00 94.06 134 ALA A N 1
ATOM 1023 C CA . ALA A 1 134 ? 6.904 -4.386 -16.448 1.00 94.06 134 ALA A CA 1
ATOM 1024 C C . ALA A 1 134 ? 6.662 -3.984 -17.913 1.00 94.06 134 ALA A C 1
ATOM 1026 O O . ALA A 1 134 ? 7.590 -4.041 -18.716 1.00 94.06 134 ALA A O 1
ATOM 1027 N N . GLU A 1 135 ? 5.465 -3.481 -18.227 1.00 95.75 135 GLU A N 1
ATOM 1028 C CA . GLU A 1 135 ? 5.098 -3.027 -19.577 1.00 95.75 135 GLU A CA 1
ATOM 1029 C C . GLU A 1 135 ? 5.984 -1.863 -20.049 1.00 95.75 135 GLU A C 1
ATOM 1031 O O . GLU A 1 135 ? 6.494 -1.869 -21.168 1.00 95.75 135 GLU A O 1
ATOM 1036 N N . LEU A 1 136 ? 6.241 -0.869 -19.189 1.00 92.81 136 LEU A N 1
ATOM 1037 C CA . LEU A 1 136 ? 7.138 0.242 -19.524 1.00 92.81 136 LEU A CA 1
ATOM 1038 C C . LEU A 1 136 ? 8.573 -0.233 -19.787 1.00 92.81 136 LEU A C 1
ATOM 1040 O O . LEU A 1 136 ? 9.232 0.306 -20.677 1.00 92.81 136 LEU A O 1
ATOM 1044 N N . SER A 1 137 ? 9.066 -1.230 -19.046 1.00 93.56 137 SER A N 1
ATOM 1045 C CA . SER A 1 137 ? 10.395 -1.801 -19.285 1.00 93.56 137 SER A CA 1
ATOM 1046 C C . SER A 1 137 ? 10.467 -2.566 -20.606 1.00 93.56 137 SER A C 1
ATOM 1048 O O . SER A 1 137 ? 11.486 -2.482 -21.294 1.00 93.56 137 SER A O 1
ATOM 1050 N N . GLU A 1 138 ? 9.412 -3.295 -20.966 1.00 94.31 138 GLU A N 1
ATOM 1051 C CA . GLU A 1 138 ? 9.336 -4.037 -22.226 1.00 94.31 138 GLU A CA 1
ATOM 1052 C C . GLU A 1 138 ? 9.286 -3.083 -23.424 1.00 94.31 138 GLU A C 1
ATOM 1054 O O . GLU A 1 138 ? 10.097 -3.201 -24.341 1.00 94.31 138 GLU A O 1
ATOM 1059 N N . VAL A 1 139 ? 8.448 -2.043 -23.366 1.00 93.94 139 VAL A N 1
ATOM 1060 C CA . VAL A 1 139 ? 8.367 -1.026 -24.427 1.00 93.94 139 VAL A CA 1
ATOM 1061 C C . VAL A 1 139 ? 9.693 -0.278 -24.598 1.00 93.94 139 VAL A C 1
ATOM 1063 O O . VAL A 1 139 ? 10.117 -0.021 -25.726 1.00 93.94 139 VAL A O 1
ATOM 1066 N N . LEU A 1 140 ? 10.381 0.061 -23.502 1.00 91.88 140 LEU A N 1
ATOM 1067 C CA . LEU A 1 140 ? 11.692 0.719 -23.561 1.00 91.88 140 LEU A CA 1
ATOM 1068 C C . LEU A 1 140 ? 12.726 -0.203 -24.232 1.00 91.88 140 LEU A C 1
ATOM 1070 O O . LEU A 1 140 ? 13.489 0.241 -25.093 1.00 91.88 140 LEU A O 1
ATOM 1074 N N . TRP A 1 141 ? 12.720 -1.495 -23.894 1.00 91.75 141 TRP A N 1
ATOM 1075 C CA . TRP A 1 141 ? 13.575 -2.499 -24.527 1.00 91.75 141 TRP A CA 1
ATOM 1076 C C . TRP A 1 141 ? 13.306 -2.630 -26.030 1.00 91.75 141 TRP A C 1
ATOM 1078 O O . TRP A 1 141 ? 14.239 -2.530 -26.832 1.00 91.75 141 TRP A O 1
ATOM 1088 N N . GLU A 1 142 ? 12.046 -2.807 -26.424 1.00 91.75 142 GLU A N 1
ATOM 1089 C CA . GLU A 1 142 ? 11.671 -3.007 -27.823 1.00 91.75 142 GLU A CA 1
ATOM 1090 C C . GLU A 1 142 ? 11.887 -1.755 -28.681 1.00 91.75 142 GLU A C 1
ATOM 1092 O O . GLU A 1 142 ? 12.435 -1.841 -29.779 1.00 91.75 142 GLU A O 1
ATOM 1097 N N . MET A 1 143 ? 11.515 -0.569 -28.197 1.00 87.69 143 MET A N 1
ATOM 1098 C CA . MET A 1 143 ? 11.629 0.645 -29.010 1.00 87.69 143 MET A CA 1
ATOM 1099 C C . MET A 1 143 ? 13.056 1.192 -29.097 1.00 87.69 143 MET A C 1
ATOM 1101 O O . MET A 1 143 ? 13.420 1.769 -30.123 1.00 87.69 143 MET A O 1
ATOM 1105 N N . VAL A 1 144 ? 13.871 1.041 -28.048 1.00 89.75 144 VAL A N 1
ATOM 1106 C CA . VAL A 1 144 ? 15.208 1.659 -27.995 1.00 89.75 144 VAL A CA 1
ATOM 1107 C C . VAL A 1 144 ? 16.311 0.651 -28.300 1.00 89.75 144 VAL A C 1
ATOM 1109 O O . VAL A 1 144 ? 17.141 0.905 -29.173 1.00 89.75 144 VAL A O 1
ATOM 1112 N N . LEU A 1 145 ? 16.346 -0.486 -27.597 1.00 86.75 145 LEU A N 1
ATOM 1113 C CA . LEU A 1 145 ? 17.472 -1.414 -27.699 1.00 86.75 145 LEU A CA 1
ATOM 1114 C C . LEU A 1 145 ? 17.308 -2.418 -28.844 1.00 86.75 145 LEU A C 1
ATOM 1116 O O . LEU A 1 145 ? 18.264 -2.653 -29.577 1.00 86.75 145 LEU A O 1
ATOM 1120 N N . HIS A 1 146 ? 16.110 -2.967 -29.055 1.00 88.44 146 HIS A N 1
ATOM 1121 C CA . HIS A 1 146 ? 15.874 -3.922 -30.143 1.00 88.44 146 HIS A CA 1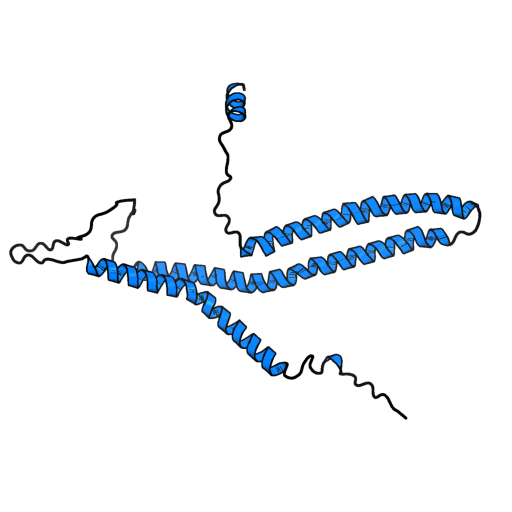
ATOM 1122 C C . HIS A 1 146 ? 16.113 -3.268 -31.514 1.00 88.44 146 HIS A C 1
ATOM 1124 O O . HIS A 1 146 ? 16.841 -3.816 -32.341 1.00 88.44 146 HIS A O 1
ATOM 1130 N N . ASN A 1 147 ? 15.627 -2.041 -31.721 1.00 83.56 147 ASN A N 1
ATOM 1131 C CA . ASN A 1 147 ? 15.895 -1.272 -32.942 1.00 83.56 147 ASN A CA 1
ATOM 1132 C C . ASN A 1 147 ? 17.395 -0.956 -33.147 1.00 83.56 147 ASN A C 1
ATOM 1134 O O . ASN A 1 147 ? 17.828 -0.671 -34.259 1.00 83.56 147 ASN A O 1
ATOM 1138 N N . SER A 1 148 ? 18.224 -1.037 -32.099 1.00 84.06 148 SER A N 1
ATOM 1139 C CA . SER A 1 148 ? 19.677 -0.888 -32.232 1.00 84.06 148 SER A CA 1
ATOM 1140 C C . SER A 1 148 ? 20.359 -2.121 -32.832 1.00 84.06 148 SER A C 1
ATOM 1142 O O . SER A 1 148 ? 21.477 -1.995 -33.334 1.00 84.06 148 SER A O 1
ATOM 1144 N N . PHE A 1 149 ? 19.733 -3.301 -32.771 1.00 83.94 149 PHE A N 1
ATOM 1145 C CA . PHE A 1 149 ? 20.306 -4.553 -33.275 1.00 83.94 149 PHE A CA 1
ATOM 1146 C C . PHE A 1 149 ? 20.044 -4.797 -34.764 1.00 83.94 149 PHE A C 1
ATOM 1148 O O . PHE A 1 149 ? 20.654 -5.688 -35.342 1.00 83.94 149 PHE A O 1
ATOM 1155 N N . THR A 1 150 ? 19.175 -4.015 -35.408 1.00 81.06 150 THR A N 1
ATOM 1156 C CA . THR A 1 150 ? 18.844 -4.185 -36.834 1.00 81.06 150 THR A CA 1
ATOM 1157 C C . THR A 1 150 ? 19.895 -3.595 -37.782 1.00 81.06 150 THR A C 1
ATOM 1159 O O . THR A 1 150 ? 19.750 -3.698 -38.999 1.00 81.06 150 THR A O 1
ATOM 1162 N N . LEU A 1 151 ? 20.929 -2.930 -37.256 1.00 76.31 151 LEU A N 1
ATOM 1163 C CA . LEU A 1 151 ? 22.007 -2.329 -38.040 1.00 76.31 151 LEU A CA 1
ATOM 1164 C C . LEU A 1 151 ? 23.222 -3.265 -38.090 1.00 76.31 151 LEU A C 1
ATOM 1166 O O . LEU A 1 151 ? 23.978 -3.361 -37.123 1.00 76.31 151 LEU A O 1
ATOM 1170 N N . ASP A 1 152 ? 23.449 -3.896 -39.241 1.00 80.00 152 ASP A N 1
ATOM 1171 C CA . ASP A 1 152 ? 24.608 -4.765 -39.465 1.00 80.00 152 ASP A CA 1
ATOM 1172 C C . ASP A 1 152 ? 25.862 -3.986 -39.907 1.00 80.00 152 ASP A C 1
ATOM 1174 O O . ASP A 1 152 ? 25.810 -3.085 -40.749 1.00 80.00 152 ASP A O 1
ATOM 1178 N N . GLY A 1 153 ? 27.025 -4.372 -39.367 1.00 84.50 153 GLY A N 1
ATOM 1179 C CA . GLY A 1 153 ? 28.351 -3.905 -39.797 1.00 84.50 153 GLY A CA 1
ATOM 1180 C C . GLY A 1 153 ? 29.202 -3.254 -38.699 1.00 84.50 153 GLY A C 1
ATOM 1181 O O . GLY A 1 153 ? 28.777 -3.075 -37.562 1.00 84.50 153 GLY A O 1
ATOM 1182 N N . VAL A 1 154 ? 30.432 -2.855 -39.051 1.00 81.00 154 VAL A N 1
ATOM 1183 C CA . VAL A 1 154 ? 31.392 -2.235 -38.107 1.00 81.00 154 VAL A CA 1
ATOM 1184 C C . VAL A 1 154 ? 30.865 -0.910 -37.534 1.00 81.00 154 VAL A C 1
ATOM 1186 O O . VAL A 1 154 ? 31.080 -0.607 -36.362 1.00 81.00 154 VAL A O 1
ATOM 1189 N N . ALA A 1 155 ? 30.112 -0.152 -38.338 1.00 81.50 155 ALA A N 1
ATOM 1190 C CA . ALA A 1 155 ? 29.413 1.054 -37.893 1.00 81.50 155 ALA A CA 1
ATOM 1191 C C . ALA A 1 155 ? 28.255 0.747 -36.920 1.00 81.50 155 ALA A C 1
ATOM 1193 O O . ALA A 1 155 ? 27.979 1.555 -36.033 1.00 81.50 155 ALA A O 1
ATOM 1194 N N . GLY A 1 156 ? 27.630 -0.431 -37.039 1.00 85.50 156 GLY A N 1
ATOM 1195 C CA . GLY A 1 156 ? 26.567 -0.903 -36.150 1.00 85.50 156 GLY A CA 1
ATOM 1196 C C . GLY A 1 156 ? 27.048 -1.088 -34.712 1.00 85.50 156 GLY A C 1
ATOM 1197 O O . GLY A 1 156 ? 26.386 -0.626 -33.791 1.00 85.50 156 GLY A O 1
ATOM 1198 N N . TYR A 1 157 ? 28.248 -1.642 -34.495 1.00 85.75 157 TYR A N 1
ATOM 1199 C CA . TYR A 1 157 ? 28.801 -1.809 -33.140 1.00 85.75 157 TYR A CA 1
ATOM 1200 C C . TYR A 1 157 ? 29.041 -0.477 -32.414 1.00 85.75 157 TYR A C 1
ATOM 1202 O O . TYR A 1 157 ? 28.806 -0.374 -31.210 1.00 85.75 157 TYR A O 1
ATOM 1210 N N . ILE A 1 158 ? 29.489 0.553 -33.139 1.00 88.06 158 ILE A N 1
ATOM 1211 C CA . ILE A 1 158 ? 29.704 1.892 -32.571 1.00 88.06 158 ILE A CA 1
ATOM 1212 C C . ILE A 1 158 ? 28.354 2.544 -32.242 1.00 88.06 158 ILE A C 1
ATOM 1214 O O . ILE A 1 158 ? 28.195 3.109 -31.161 1.00 88.06 158 ILE A O 1
ATOM 1218 N N . ALA A 1 159 ? 27.370 2.426 -33.141 1.00 86.00 159 ALA A N 1
ATOM 1219 C CA . ALA A 1 159 ? 26.014 2.920 -32.908 1.00 86.00 159 ALA A CA 1
ATOM 1220 C C . ALA A 1 159 ? 25.345 2.216 -31.713 1.00 86.00 159 ALA A C 1
ATOM 1222 O O . ALA A 1 159 ? 24.762 2.885 -30.864 1.00 86.00 159 ALA A O 1
ATOM 1223 N N . LEU A 1 160 ? 25.512 0.897 -31.593 1.00 89.31 160 LEU A N 1
ATOM 1224 C CA . LEU A 1 160 ? 25.010 0.086 -30.484 1.00 89.31 160 LEU A CA 1
ATOM 1225 C C . LEU A 1 160 ? 25.588 0.553 -29.152 1.00 89.31 160 LEU A C 1
ATOM 1227 O O . LEU A 1 160 ? 24.837 0.740 -28.203 1.00 89.31 160 LEU A O 1
ATOM 1231 N N . TYR A 1 161 ? 26.893 0.823 -29.076 1.00 89.94 161 TYR A N 1
ATOM 1232 C CA . TYR A 1 161 ? 27.506 1.333 -27.848 1.00 89.94 161 TYR A CA 1
ATOM 1233 C C . TYR A 1 161 ? 26.892 2.671 -27.396 1.00 89.94 161 TYR A C 1
ATOM 1235 O O . TYR A 1 161 ? 26.593 2.856 -26.215 1.00 89.94 161 TYR A O 1
ATOM 1243 N N . VAL A 1 162 ? 26.652 3.592 -28.335 1.00 90.69 162 VAL A N 1
ATOM 1244 C CA . VAL A 1 162 ? 26.035 4.896 -28.041 1.00 90.69 162 VAL A CA 1
ATOM 1245 C C . VAL A 1 162 ? 24.564 4.744 -27.638 1.00 90.69 162 VAL A C 1
ATOM 1247 O O . VAL A 1 162 ? 24.139 5.338 -26.646 1.00 90.69 162 VAL A O 1
ATOM 1250 N N . ILE A 1 163 ? 23.791 3.931 -28.363 1.00 91.00 163 ILE A N 1
ATOM 1251 C CA . ILE A 1 163 ? 22.369 3.693 -28.071 1.00 91.00 163 ILE A CA 1
ATOM 1252 C C . ILE A 1 163 ? 22.203 2.929 -26.752 1.00 91.00 163 ILE A C 1
ATOM 1254 O O . ILE A 1 163 ? 21.306 3.247 -25.980 1.00 91.00 163 ILE A O 1
ATOM 1258 N N . PHE A 1 164 ? 23.099 1.995 -26.429 1.00 91.00 164 PHE A N 1
ATOM 1259 C CA . PHE A 1 164 ? 23.118 1.294 -25.145 1.00 91.00 164 PHE A CA 1
ATOM 1260 C C . PHE A 1 164 ? 23.391 2.246 -23.975 1.00 91.00 164 PHE A C 1
ATOM 1262 O O . PHE A 1 164 ? 22.728 2.164 -22.941 1.00 91.00 164 PHE A O 1
ATOM 1269 N N . PHE A 1 165 ? 24.319 3.194 -24.137 1.00 93.00 165 PHE A N 1
ATOM 1270 C CA . PHE A 1 165 ? 24.543 4.227 -23.127 1.00 93.00 165 PHE A CA 1
ATOM 1271 C C . PHE A 1 165 ? 23.293 5.100 -22.930 1.00 93.00 165 PHE A C 1
ATOM 1273 O O . PHE A 1 165 ? 22.880 5.341 -21.795 1.00 93.00 165 PHE A O 1
ATOM 1280 N N . ALA A 1 166 ? 22.641 5.512 -24.023 1.00 91.19 166 ALA A N 1
ATOM 1281 C CA . ALA A 1 166 ? 21.388 6.264 -23.966 1.00 91.19 166 ALA A CA 1
ATOM 1282 C C . ALA A 1 166 ? 20.253 5.460 -23.301 1.00 91.19 166 ALA A C 1
ATOM 1284 O O . ALA A 1 166 ? 19.553 5.987 -22.437 1.00 91.19 166 ALA A O 1
ATOM 1285 N N . PHE A 1 167 ? 20.116 4.174 -23.635 1.00 93.19 167 PHE A N 1
ATOM 1286 C CA . PHE A 1 167 ? 19.177 3.234 -23.016 1.00 93.19 167 PHE A CA 1
ATOM 1287 C C . PHE A 1 167 ? 19.404 3.112 -21.503 1.00 93.19 167 PHE A C 1
ATOM 1289 O O . PHE A 1 167 ? 18.449 3.164 -20.726 1.00 93.19 167 PHE A O 1
ATOM 1296 N N . GLY A 1 168 ? 20.664 3.006 -21.069 1.00 93.06 168 GLY A N 1
ATOM 1297 C CA . GLY A 1 168 ? 21.026 2.937 -19.654 1.00 93.06 168 GLY A CA 1
ATOM 1298 C C . GLY A 1 168 ? 20.642 4.201 -18.883 1.00 93.06 168 GLY A C 1
ATOM 1299 O O . GLY A 1 168 ? 20.060 4.109 -17.802 1.00 93.06 168 GLY A O 1
ATOM 1300 N N . VAL A 1 169 ? 20.891 5.384 -19.457 1.00 94.31 169 VAL A N 1
ATOM 1301 C CA . VAL A 1 169 ? 20.482 6.665 -18.853 1.00 94.31 169 VAL A CA 1
ATOM 1302 C C . VAL A 1 169 ? 18.957 6.776 -18.768 1.00 94.31 169 VAL A C 1
ATOM 1304 O O . VAL A 1 169 ? 18.436 7.182 -17.728 1.00 94.31 169 VAL A O 1
ATOM 1307 N N . LEU A 1 170 ? 18.234 6.379 -19.821 1.00 92.44 170 LEU A N 1
ATOM 1308 C CA . LEU A 1 170 ? 16.769 6.423 -19.847 1.00 92.44 170 LEU A CA 1
ATOM 1309 C C . LEU A 1 170 ? 16.159 5.475 -18.804 1.00 92.44 170 LEU A C 1
ATOM 1311 O O . LEU A 1 170 ? 15.262 5.862 -18.059 1.00 92.44 170 LEU A O 1
ATOM 1315 N N . THR A 1 171 ? 16.702 4.260 -18.703 1.00 94.31 171 THR A N 1
ATOM 1316 C CA . THR A 1 171 ? 16.310 3.248 -17.713 1.00 94.31 171 THR A CA 1
ATOM 1317 C C . THR A 1 171 ? 16.542 3.755 -16.293 1.00 94.31 171 THR A C 1
ATOM 1319 O O . THR A 1 171 ? 15.641 3.715 -15.459 1.00 94.31 171 THR A O 1
ATOM 1322 N N . PHE A 1 172 ? 17.725 4.303 -16.011 1.00 94.88 172 PHE A N 1
ATOM 1323 C CA . PHE A 1 172 ? 18.028 4.846 -14.690 1.00 94.88 172 PHE A CA 1
ATOM 1324 C C . PHE A 1 172 ? 17.122 6.035 -14.325 1.00 94.88 172 PHE A C 1
ATOM 1326 O O . PHE A 1 172 ? 16.577 6.093 -13.225 1.00 94.88 172 PHE A O 1
ATOM 1333 N N . SER A 1 173 ? 16.915 6.979 -15.245 1.00 93.62 173 SER A N 1
ATOM 1334 C CA . SER A 1 173 ? 16.121 8.174 -14.951 1.00 93.62 173 SER A CA 1
ATOM 1335 C C . SER A 1 173 ? 14.624 7.879 -14.828 1.00 93.62 173 SER A C 1
ATOM 1337 O O . SER A 1 173 ? 13.972 8.405 -13.929 1.00 93.62 173 SER A O 1
ATOM 1339 N N . ILE A 1 174 ? 14.058 7.073 -15.728 1.00 92.00 174 ILE A N 1
ATOM 1340 C CA . ILE A 1 174 ? 12.607 6.854 -15.794 1.00 92.00 174 ILE A CA 1
ATOM 1341 C C . ILE A 1 174 ? 12.211 5.652 -14.934 1.00 92.00 174 ILE A C 1
ATOM 1343 O O . ILE A 1 174 ? 11.458 5.813 -13.977 1.00 92.00 174 ILE A O 1
ATOM 1347 N N . LEU A 1 175 ? 12.748 4.464 -15.231 1.00 91.44 175 LEU A N 1
ATOM 1348 C CA . LEU A 1 175 ? 12.332 3.217 -14.579 1.00 91.44 175 LEU A CA 1
ATOM 1349 C C . LEU A 1 175 ? 12.827 3.105 -13.131 1.00 91.44 175 LEU A C 1
ATOM 1351 O O . LEU A 1 175 ? 12.120 2.555 -12.292 1.00 91.44 175 LEU A O 1
ATOM 1355 N N . VAL A 1 176 ? 14.021 3.620 -12.814 1.00 92.88 176 VAL A N 1
ATOM 1356 C CA . VAL A 1 176 ? 14.571 3.525 -11.448 1.00 92.88 176 VAL A CA 1
ATOM 1357 C C . VAL A 1 176 ? 14.183 4.729 -10.593 1.00 92.88 176 VAL A C 1
ATOM 1359 O O . VAL A 1 176 ? 13.643 4.544 -9.505 1.00 92.88 176 VAL A O 1
ATOM 1362 N N . LEU A 1 177 ? 14.438 5.961 -11.049 1.00 94.44 177 LEU A N 1
ATOM 1363 C CA . LEU A 1 177 ? 14.160 7.145 -10.228 1.00 94.44 177 LEU A CA 1
ATOM 1364 C C . LEU A 1 177 ? 12.677 7.522 -10.214 1.00 94.44 177 LEU A C 1
ATOM 1366 O O . LEU A 1 177 ? 12.077 7.571 -9.142 1.00 94.44 177 LEU A O 1
ATOM 1370 N N . MET A 1 178 ? 12.084 7.813 -11.374 1.00 92.56 178 MET A N 1
ATOM 1371 C CA . MET A 1 178 ? 10.725 8.363 -11.427 1.00 92.56 178 MET A CA 1
ATOM 1372 C C . MET A 1 178 ? 9.671 7.332 -11.000 1.00 92.56 178 MET A C 1
ATOM 1374 O O . MET A 1 178 ? 8.875 7.592 -10.095 1.00 92.56 178 MET A O 1
ATOM 1378 N N . GLU A 1 179 ? 9.707 6.144 -11.602 1.00 92.25 179 GLU A N 1
ATOM 1379 C CA . GLU A 1 179 ? 8.799 5.041 -11.271 1.00 92.25 179 GLU A CA 1
ATOM 1380 C C . GLU A 1 179 ? 9.067 4.489 -9.861 1.00 92.25 179 GLU A C 1
ATOM 1382 O O . GLU A 1 179 ? 8.131 4.279 -9.088 1.00 92.25 179 GLU A O 1
ATOM 1387 N N . GLY A 1 180 ? 10.337 4.344 -9.463 1.00 91.00 180 GLY A N 1
ATOM 1388 C CA . GLY A 1 180 ? 10.699 3.876 -8.121 1.00 91.00 180 GLY A CA 1
ATOM 1389 C C . GLY A 1 180 ? 10.244 4.821 -7.004 1.00 91.00 180 GLY A C 1
ATOM 1390 O O . GLY A 1 180 ? 9.745 4.367 -5.972 1.00 91.00 180 GLY A O 1
ATOM 1391 N N . LEU A 1 181 ? 10.340 6.140 -7.208 1.00 92.50 181 LEU A N 1
ATOM 1392 C CA . LEU A 1 181 ? 9.845 7.126 -6.244 1.00 92.50 181 LEU A CA 1
ATOM 1393 C C . LEU A 1 181 ? 8.311 7.140 -6.181 1.00 92.50 181 LEU A C 1
ATOM 1395 O O . LEU A 1 181 ? 7.746 7.224 -5.087 1.00 92.50 181 LEU A O 1
ATOM 1399 N N . SER A 1 182 ? 7.634 7.003 -7.326 1.00 90.25 182 SER A N 1
ATOM 1400 C CA . SER A 1 182 ? 6.174 6.849 -7.380 1.00 90.25 182 SER A CA 1
ATOM 1401 C C . SER A 1 182 ? 5.723 5.621 -6.578 1.00 90.25 182 SER A C 1
ATOM 1403 O O . SER A 1 182 ? 4.861 5.727 -5.696 1.00 90.25 182 SER A O 1
ATOM 1405 N N . ALA A 1 183 ? 6.390 4.483 -6.795 1.00 89.81 183 ALA A N 1
ATOM 1406 C CA . ALA A 1 183 ? 6.156 3.234 -6.080 1.00 89.81 183 ALA A CA 1
ATOM 1407 C C . ALA A 1 183 ? 6.386 3.353 -4.572 1.00 89.81 183 ALA A C 1
ATOM 1409 O O . ALA A 1 183 ? 5.561 2.902 -3.772 1.00 89.81 183 ALA A O 1
ATOM 1410 N N . PHE A 1 184 ? 7.471 4.014 -4.172 1.00 91.25 184 PHE A N 1
ATOM 1411 C CA . PHE A 1 184 ? 7.778 4.270 -2.770 1.00 91.25 184 PHE A CA 1
ATOM 1412 C C . PHE A 1 184 ? 6.692 5.105 -2.080 1.00 91.25 184 PHE A C 1
ATOM 1414 O O . PHE A 1 184 ? 6.236 4.744 -0.995 1.00 91.25 184 PHE A O 1
ATOM 1421 N N . LEU A 1 185 ? 6.223 6.188 -2.708 1.00 91.12 185 LEU A N 1
ATOM 1422 C CA . LEU A 1 185 ? 5.150 7.016 -2.146 1.00 91.12 185 LEU A CA 1
ATOM 1423 C C . LEU A 1 185 ? 3.828 6.252 -2.032 1.00 91.12 185 LEU A C 1
ATOM 1425 O O . LEU A 1 185 ? 3.085 6.438 -1.066 1.00 91.12 185 LEU A O 1
ATOM 1429 N N . HIS A 1 186 ? 3.547 5.364 -2.988 1.00 90.25 186 HIS A N 1
ATOM 1430 C CA . HIS A 1 186 ? 2.392 4.476 -2.911 1.00 90.25 186 HIS A CA 1
ATOM 1431 C C . HIS A 1 186 ? 2.528 3.546 -1.702 1.00 90.25 186 HIS A C 1
ATOM 1433 O O . HIS A 1 186 ? 1.626 3.512 -0.868 1.00 90.25 186 HIS A O 1
ATOM 1439 N N . ALA A 1 187 ? 3.675 2.888 -1.529 1.00 88.50 187 ALA A N 1
ATOM 1440 C CA . ALA A 1 187 ? 3.943 2.039 -0.369 1.00 88.50 187 ALA A CA 1
ATOM 1441 C C . ALA A 1 187 ? 3.838 2.800 0.967 1.00 88.50 187 ALA A C 1
ATOM 1443 O O . ALA A 1 187 ? 3.232 2.294 1.912 1.00 88.50 187 ALA A O 1
ATOM 1444 N N . LEU A 1 188 ? 4.355 4.032 1.041 1.00 90.81 188 LEU A N 1
ATOM 1445 C CA . LEU A 1 188 ? 4.245 4.883 2.230 1.00 90.81 188 LEU A CA 1
ATOM 1446 C C . LEU A 1 188 ? 2.781 5.186 2.555 1.00 90.81 188 LEU A C 1
ATOM 1448 O O . LEU A 1 188 ? 2.370 5.064 3.706 1.00 90.81 188 LEU A O 1
ATOM 1452 N N . ARG A 1 189 ? 1.967 5.520 1.550 1.00 90.56 189 ARG A N 1
ATOM 1453 C CA . ARG A 1 189 ? 0.537 5.766 1.755 1.00 90.56 189 ARG A CA 1
ATOM 1454 C C . ARG A 1 189 ? -0.209 4.519 2.216 1.00 90.56 189 ARG A C 1
ATOM 1456 O O . ARG A 1 189 ? -1.031 4.638 3.121 1.00 90.56 189 ARG A O 1
ATOM 1463 N N . LEU A 1 190 ? 0.077 3.352 1.636 1.00 86.56 190 LEU A N 1
ATOM 1464 C CA . LEU A 1 190 ? -0.484 2.087 2.118 1.00 86.56 190 LEU A CA 1
ATOM 1465 C C . LEU A 1 190 ? -0.086 1.857 3.590 1.00 86.56 190 LEU A C 1
ATOM 1467 O O . LEU A 1 190 ? -0.937 1.590 4.431 1.00 86.56 190 LEU A O 1
ATOM 1471 N N . HIS A 1 191 ? 1.183 2.067 3.952 1.00 86.75 191 HIS A N 1
ATOM 1472 C CA . HIS A 1 191 ? 1.638 1.944 5.340 1.00 86.75 191 HIS A CA 1
ATOM 1473 C C . HIS A 1 191 ? 0.904 2.924 6.277 1.00 86.75 191 HIS A C 1
ATOM 1475 O O . HIS A 1 191 ? 0.374 2.523 7.313 1.00 86.75 191 HIS A O 1
ATOM 1481 N N . TRP A 1 192 ? 0.813 4.198 5.902 1.00 85.56 192 TRP A N 1
ATOM 1482 C CA . TRP A 1 192 ? 0.175 5.225 6.722 1.00 85.56 192 TRP A CA 1
ATOM 1483 C C . TRP A 1 192 ? -1.335 5.017 6.878 1.00 85.56 192 TRP A C 1
ATOM 1485 O O . TRP A 1 192 ? -1.865 5.161 7.970 1.00 85.56 192 TRP A O 1
ATOM 1495 N N . VAL A 1 193 ? -2.051 4.678 5.806 1.00 82.88 193 VAL A N 1
ATOM 1496 C CA . VAL A 1 193 ? -3.522 4.624 5.837 1.00 82.88 193 VAL A CA 1
ATOM 1497 C C . VAL A 1 193 ? -4.047 3.232 6.171 1.00 82.88 193 VAL A C 1
ATOM 1499 O O . VAL A 1 193 ? -5.053 3.119 6.858 1.00 82.88 193 VAL A O 1
ATOM 1502 N N . GLU A 1 194 ? -3.407 2.165 5.695 1.00 83.31 194 GLU A N 1
ATOM 1503 C CA . GLU A 1 194 ? -3.934 0.801 5.838 1.00 83.31 194 GLU A CA 1
ATOM 1504 C C . GLU A 1 194 ? -3.309 0.032 7.002 1.00 83.31 194 GLU A C 1
ATOM 1506 O O . GLU A 1 194 ? -3.964 -0.849 7.567 1.00 83.31 194 GLU A O 1
ATOM 1511 N N . PHE A 1 195 ? -2.054 0.316 7.363 1.00 77.56 195 PHE A N 1
ATOM 1512 C CA . PHE A 1 195 ? -1.373 -0.378 8.461 1.00 77.56 195 PHE A CA 1
ATOM 1513 C C . PHE A 1 195 ? -1.466 0.393 9.782 1.00 77.56 195 PHE A C 1
ATOM 1515 O O . PHE A 1 195 ? -1.799 -0.212 10.801 1.00 77.56 195 PHE A O 1
ATOM 1522 N N . GLN A 1 196 ? -1.256 1.715 9.783 1.00 78.75 196 GLN A N 1
ATOM 1523 C CA . GLN A 1 196 ? -1.355 2.505 11.022 1.00 78.75 196 GLN A CA 1
ATOM 1524 C C . GLN A 1 196 ? -2.797 2.612 11.538 1.00 78.75 196 GLN A C 1
ATOM 1526 O O . GLN A 1 196 ? -3.000 2.543 12.746 1.00 78.75 196 GLN A O 1
ATOM 1531 N N . SER A 1 197 ? -3.809 2.659 10.663 1.00 75.56 197 SER A N 1
ATOM 1532 C CA . SER A 1 197 ? -5.229 2.724 11.063 1.00 75.56 197 SER A CA 1
ATOM 1533 C C . SER A 1 197 ? -5.697 1.554 11.938 1.00 75.56 197 SER A C 1
ATOM 1535 O O . SER A 1 197 ? -6.695 1.673 12.643 1.00 75.56 197 SER A O 1
ATOM 1537 N N . LYS A 1 198 ? -4.982 0.419 11.925 1.00 74.25 198 LYS A N 1
ATOM 1538 C CA . LYS A 1 198 ? -5.341 -0.774 12.707 1.00 74.25 198 LYS A CA 1
ATOM 1539 C C . LYS A 1 198 ? -4.769 -0.788 14.124 1.00 74.25 198 LYS A C 1
ATOM 1541 O O . LYS A 1 198 ? -5.352 -1.425 14.998 1.00 74.25 198 LYS A O 1
ATOM 1546 N N . PHE A 1 199 ? -3.621 -0.151 14.350 1.00 73.81 199 PHE A N 1
ATOM 1547 C CA . PHE A 1 199 ? -2.845 -0.326 15.586 1.00 73.81 199 PHE A CA 1
ATOM 1548 C C . PHE A 1 199 ? -2.431 0.987 16.248 1.00 73.81 199 PHE A C 1
ATOM 1550 O O . PHE A 1 199 ? -2.157 1.007 17.447 1.00 73.81 199 PHE A O 1
ATOM 1557 N N . TYR A 1 200 ? -2.376 2.079 15.492 1.00 79.69 200 TYR A N 1
ATOM 1558 C CA . TYR A 1 200 ? -1.889 3.360 15.970 1.00 79.69 200 TYR A CA 1
ATOM 1559 C C . TYR A 1 200 ? -3.055 4.287 16.294 1.00 79.69 200 TYR A C 1
ATOM 1561 O O . TYR A 1 200 ? -3.720 4.812 15.408 1.00 79.69 200 TYR A O 1
ATOM 1569 N N . LEU A 1 201 ? -3.288 4.495 17.592 1.00 71.88 201 LEU A N 1
ATOM 1570 C CA . LEU A 1 201 ? -4.349 5.375 18.086 1.00 71.88 201 LEU A CA 1
ATOM 1571 C C . LEU A 1 201 ? -3.915 6.851 18.201 1.00 71.88 201 LEU A C 1
ATOM 1573 O O . LEU A 1 201 ? -4.745 7.696 18.511 1.00 71.88 201 LEU A O 1
ATOM 1577 N N . GLY A 1 202 ? -2.634 7.180 17.980 1.00 76.25 202 GLY A N 1
ATOM 1578 C CA . GLY A 1 202 ? -2.152 8.572 17.978 1.00 76.25 202 GLY A CA 1
ATOM 1579 C C . GLY A 1 202 ? -2.162 9.294 19.333 1.00 76.25 202 GLY A C 1
ATOM 1580 O O . GLY A 1 202 ? -2.089 10.515 19.370 1.00 76.25 202 GLY A O 1
ATOM 1581 N N . LEU A 1 203 ? -2.230 8.568 20.453 1.00 75.88 203 LEU A N 1
ATOM 1582 C CA . LEU A 1 203 ? -2.401 9.130 21.806 1.00 75.88 203 LEU A CA 1
ATOM 1583 C C . LEU A 1 203 ? -1.085 9.557 22.498 1.00 75.88 203 LEU A C 1
ATOM 1585 O O . LEU A 1 203 ? -0.988 9.512 23.722 1.00 75.88 203 LEU A O 1
ATOM 1589 N N . GLY A 1 204 ? -0.052 9.929 21.740 1.00 82.06 204 GLY A N 1
ATOM 1590 C CA . GLY A 1 204 ? 1.273 10.266 22.277 1.00 82.06 204 GLY A CA 1
ATOM 1591 C C . GLY A 1 204 ? 1.669 11.720 22.035 1.00 82.06 204 GLY A C 1
ATOM 1592 O O . GLY A 1 204 ? 1.275 12.314 21.037 1.00 82.06 204 GLY A O 1
ATOM 1593 N N . TYR A 1 205 ? 2.492 12.273 22.925 1.00 82.50 205 TYR A N 1
ATOM 1594 C CA . TYR A 1 205 ? 3.235 13.507 22.667 1.00 82.50 205 TYR A CA 1
ATOM 1595 C C . TYR A 1 205 ? 4.665 13.163 22.240 1.00 82.50 205 TYR A C 1
ATOM 1597 O O . TYR A 1 205 ? 5.223 12.145 22.660 1.00 82.50 205 TYR A O 1
ATOM 1605 N N . GLU A 1 206 ? 5.260 14.002 21.393 1.00 83.38 206 GLU A N 1
ATOM 1606 C CA . GLU A 1 206 ? 6.664 13.849 21.023 1.00 83.38 206 GLU A CA 1
ATOM 1607 C C . GLU A 1 206 ? 7.539 14.000 22.271 1.00 83.38 206 GLU A C 1
ATOM 1609 O O . GLU A 1 206 ? 7.453 14.989 23.004 1.00 83.38 206 GLU A O 1
ATOM 1614 N N . PHE A 1 207 ? 8.374 12.998 22.540 1.00 83.69 207 PHE A N 1
ATOM 1615 C CA . PHE A 1 207 ? 9.312 13.069 23.649 1.00 83.69 207 PHE A CA 1
ATOM 1616 C C . PHE A 1 207 ? 10.450 14.024 23.287 1.00 83.69 207 PHE A C 1
ATOM 1618 O O . PHE A 1 207 ? 11.370 13.658 22.558 1.00 83.69 207 PHE A O 1
ATOM 1625 N N . VAL A 1 208 ? 10.398 15.239 23.831 1.00 81.50 208 VAL A N 1
ATOM 1626 C CA . VAL A 1 208 ? 11.489 16.211 23.736 1.00 81.50 208 VAL A CA 1
ATOM 1627 C C . VAL A 1 208 ? 12.317 16.137 25.022 1.00 81.50 208 VAL A C 1
ATOM 1629 O O . VAL A 1 208 ? 11.884 16.649 26.059 1.00 81.50 208 VAL A O 1
ATOM 1632 N N . PRO A 1 209 ? 13.493 15.480 25.016 1.00 86.06 209 PRO A N 1
ATOM 1633 C CA . PRO A 1 209 ? 14.367 15.482 26.178 1.00 86.06 209 PRO A CA 1
ATOM 1634 C C . PRO A 1 209 ? 14.964 16.875 26.385 1.00 86.06 209 PRO A C 1
ATOM 1636 O O . PRO A 1 209 ? 15.335 17.560 25.432 1.00 86.06 209 PRO A O 1
ATOM 1639 N N . TYR A 1 210 ? 15.140 17.268 27.645 1.00 82.81 210 TYR A N 1
ATOM 1640 C CA . TYR A 1 210 ? 15.852 18.498 27.971 1.00 82.81 210 TYR A CA 1
ATOM 1641 C C . TYR A 1 210 ? 17.320 18.400 27.521 1.00 82.81 210 TYR A C 1
ATOM 1643 O O . TYR A 1 210 ? 18.090 17.586 28.038 1.00 82.81 210 TYR A O 1
ATOM 1651 N N . SER A 1 211 ? 17.709 19.230 26.551 1.00 83.00 211 SER A N 1
ATOM 1652 C CA . SER A 1 211 ? 19.068 19.289 26.009 1.00 83.00 211 SER A CA 1
ATOM 1653 C C . SER A 1 211 ? 19.740 20.603 26.389 1.00 83.00 211 SER A C 1
ATOM 1655 O O . SER A 1 211 ? 19.365 21.675 25.914 1.00 83.00 211 SER A O 1
ATOM 1657 N N . PHE A 1 212 ? 20.806 20.520 27.190 1.00 81.88 212 PHE A N 1
ATOM 1658 C CA . PHE A 1 212 ? 21.608 21.684 27.587 1.00 81.88 212 PHE A CA 1
ATOM 1659 C C . PHE A 1 212 ? 22.181 22.463 26.392 1.00 81.88 212 PHE A C 1
ATOM 1661 O O . PHE A 1 212 ? 22.401 23.666 26.498 1.00 81.88 212 PHE A O 1
ATOM 1668 N N . LYS A 1 213 ? 22.401 21.799 25.246 1.00 81.38 213 LYS A N 1
ATOM 1669 C CA . LYS A 1 213 ? 22.866 22.466 24.020 1.00 81.38 213 LYS A CA 1
ATOM 1670 C C . LYS A 1 213 ? 21.800 23.393 23.431 1.00 81.38 213 LYS A C 1
ATOM 1672 O O . LYS A 1 213 ? 22.155 24.488 23.022 1.00 81.38 213 LYS A O 1
ATOM 1677 N N . GLN A 1 214 ? 20.526 22.986 23.430 1.00 81.81 214 GLN A N 1
ATOM 1678 C CA . GLN A 1 214 ? 19.421 23.846 22.984 1.00 81.81 214 GLN A CA 1
ATOM 1679 C C . GLN A 1 214 ? 19.233 25.034 23.934 1.00 81.81 214 GLN A C 1
ATOM 1681 O O . GLN A 1 214 ? 19.185 26.168 23.472 1.00 81.81 214 GLN A O 1
ATOM 1686 N N . ALA A 1 215 ? 19.248 24.793 25.250 1.00 80.81 215 ALA A N 1
ATOM 1687 C CA . ALA A 1 215 ? 19.073 25.849 26.250 1.00 80.81 215 ALA A CA 1
ATOM 1688 C C . ALA A 1 215 ? 20.177 26.927 26.198 1.00 80.81 215 ALA A C 1
ATOM 1690 O O . ALA A 1 215 ? 19.896 28.114 26.316 1.00 80.81 215 ALA A O 1
ATOM 1691 N N . LEU A 1 216 ? 21.444 26.543 25.989 1.00 82.62 216 LEU A N 1
ATOM 1692 C CA . LEU A 1 216 ? 22.543 27.511 25.850 1.00 82.62 216 LEU A CA 1
ATOM 1693 C C . LEU A 1 216 ? 22.486 28.297 24.533 1.00 82.62 216 LEU A C 1
ATOM 1695 O O . LEU A 1 216 ? 22.907 29.450 24.490 1.00 82.62 216 LEU A O 1
ATOM 1699 N N . GLN A 1 217 ? 21.978 27.684 23.464 1.00 83.88 217 GLN A N 1
ATOM 1700 C CA . GLN A 1 217 ? 21.867 28.313 22.149 1.00 83.88 217 GLN A CA 1
ATOM 1701 C C . GLN A 1 217 ? 20.708 29.321 22.092 1.00 83.88 217 GLN A C 1
ATOM 1703 O O . GLN A 1 217 ? 20.821 30.333 21.409 1.00 83.88 217 GLN A O 1
ATOM 1708 N N . GLU A 1 218 ? 19.643 29.085 22.859 1.00 82.56 218 GLU A N 1
ATOM 1709 C CA . GLU A 1 218 ? 18.513 30.005 23.040 1.00 82.56 218 GLU A CA 1
ATOM 1710 C C . GLU A 1 218 ? 18.879 31.240 23.884 1.00 82.56 218 GLU A C 1
ATOM 1712 O O . GLU A 1 218 ? 18.369 32.320 23.629 1.00 82.56 218 GLU A O 1
ATOM 1717 N N . ILE A 1 219 ? 19.809 31.113 24.841 1.00 81.75 219 ILE A N 1
ATOM 1718 C CA . ILE A 1 219 ? 20.318 32.246 25.646 1.00 81.75 219 ILE A CA 1
ATOM 1719 C C . ILE A 1 219 ? 21.364 33.079 24.875 1.00 81.75 219 ILE A C 1
ATOM 1721 O O . ILE A 1 219 ? 21.602 34.239 25.204 1.00 81.75 219 ILE A O 1
ATOM 1725 N N . SER A 1 220 ? 22.032 32.485 23.881 1.00 78.38 220 SER A N 1
ATOM 1726 C CA . SER A 1 220 ? 23.093 33.136 23.097 1.00 78.38 220 SER A CA 1
ATOM 1727 C C . SER A 1 220 ? 22.587 33.965 21.904 1.00 78.38 220 SER A C 1
ATOM 1729 O O . SER A 1 220 ? 23.395 34.698 21.330 1.00 78.38 220 SER A O 1
ATOM 1731 N N . ASN A 1 221 ? 21.321 33.813 21.505 1.00 60.78 221 ASN A N 1
ATOM 1732 C CA . ASN A 1 221 ? 20.650 34.585 20.446 1.00 60.78 221 ASN A CA 1
ATOM 1733 C C . ASN A 1 221 ? 19.767 35.670 21.068 1.00 60.78 221 ASN A C 1
ATOM 1735 O O . ASN A 1 221 ? 19.662 36.753 20.453 1.00 60.78 221 ASN A O 1
#

Radius of gyration: 35.12 Å; chains: 1; bounding box: 68×79×107 Å

Organism: Necator americanus (NCBI:txid51031)

InterPro domains:
  IPR002490 V-type ATPase, V0 complex, 116kDa subunit family [PF01496] (12-212)
  IPR002490 V-type ATPase, V0 complex, 116kDa subunit family [PTHR11629] (10-217)

pLDDT: mean 75.15, std 18.92, range [26.78, 95.75]

Secondary structure (DSSP, 8-state):
-------TTTTTS-SSTTHHHHHHHHHHHHHHHHHHHHHHHHHHHHHHHHHHHHHHHTSEEE---TTSS---EEE---------------S-SHHHHHHHHHHHHHHHHHHHHHHHHHHHHHTHHHHHHHHHHHHHHHHHIIIIIGGGTT--SHHHHHHHHHHHHHHHHHIIIIIIIIHHHHHHHHHHHHIIIIIHHHH------------HHHHHHHH--

Sequence (221 aa):
PGQYVEQDACYLSQWYPGQSTVEGILVVIAVICVPIMLFGKPIHFIMEQKKKRKAMGSNMSVRANVASDDSEIIINGGSKKEEAEHSAGGGHDHDEAFGDVMVHQAIHTIEYVLGCVSHTASYLRLWALSLAHAELSEVLWEMVLHNSFTLDGVAGYIALYVIFFAFGVLTFSILVLMEGLSAFLHALRLHWVEFQSKFYLGLGYEFVPYSFKQALQEISN

Foldseek 3Di:
DDDDDPDPCPVVPDPDPPVVVVVVVVVVVVVVVLVCQLVVVLVVVVVVVVVVVVVQVVQWDFDDDPPDPDTDIDRPDDDDDDDDDDDPDDDDVVVVVSVVVSVVSNVVSVCVVVLVVVLVVLCVVLVVLVVVLVVVVVCLCVPQQVVLVVDDDPVSVVSNVVSVVVSVVCCCVPSPPVSVVVSVVSVVCSCVRNVCVVPPPPPDDDDDDDDPVVVVVVVVD